Protein AF-A0A415IIB9-F1 (afdb_monomer)

Solvent-accessible surface area (backbone atoms only — not comparable to full-atom values): 10715 Å² total; per-residue (Å²): 114,70,71,61,52,53,54,50,50,56,53,52,58,67,68,60,68,77,72,83,65,79,49,75,65,56,46,51,51,52,53,50,53,50,53,53,51,74,73,42,66,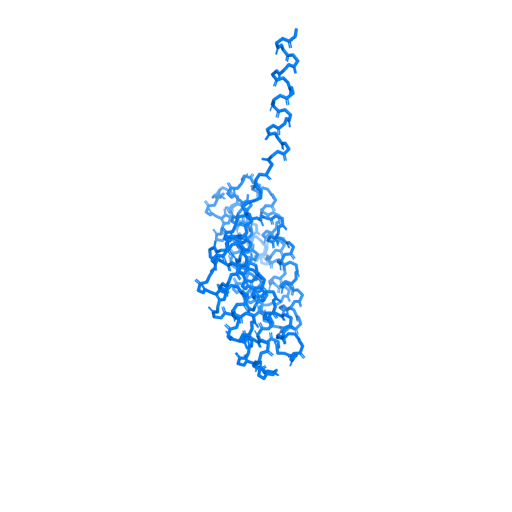98,52,68,66,41,29,50,51,30,42,53,54,18,65,77,33,64,89,44,85,70,28,59,58,34,38,56,48,22,30,54,48,22,53,76,69,66,37,59,72,53,30,48,55,37,41,46,51,58,29,50,52,27,55,74,71,65,38,58,73,57,28,56,56,35,47,54,56,30,43,58,48,21,62,76,68,75,47,55,66,65,39,49,55,50,51,49,56,51,38,53,54,34,42,76,72,66,41,47,72,61,32,53,54,52,31,54,50,46,28,52,56,17,57,78,68,69,37,67,71,42,48,54,52,46,55,58,55,47,37,73,80,37,60,80,66,43,57,61,49,56,53,51,52,54,54,74,68,41,93,78,77,121

pLDDT: mean 83.08, std 17.51, range [39.44, 98.56]

Structure (mmCIF, N/CA/C/O backbone):
data_AF-A0A415IIB9-F1
#
_entry.id   AF-A0A415IIB9-F1
#
loop_
_atom_site.group_PDB
_atom_site.id
_atom_site.type_symbol
_atom_site.label_atom_id
_atom_site.label_alt_id
_atom_site.label_comp_id
_atom_site.label_asym_id
_atom_site.label_entity_id
_atom_site.label_seq_id
_atom_site.pdbx_PDB_ins_code
_atom_site.Cartn_x
_atom_site.Cartn_y
_atom_site.Cartn_z
_atom_site.occupancy
_atom_site.B_iso_or_equiv
_atom_site.auth_seq_id
_atom_site.auth_comp_id
_atom_site.auth_asym_id
_atom_site.auth_atom_id
_atom_site.pdbx_PDB_model_num
ATOM 1 N N . MET A 1 1 ? 32.155 40.651 11.590 1.00 59.31 1 MET A N 1
ATOM 2 C CA . MET A 1 1 ? 32.131 39.835 10.350 1.00 59.31 1 MET A CA 1
ATOM 3 C C . MET A 1 1 ? 31.972 38.332 10.602 1.00 59.31 1 MET A C 1
ATOM 5 O O . MET A 1 1 ? 31.073 37.754 10.011 1.00 59.31 1 MET A O 1
ATOM 9 N N . ARG A 1 2 ? 32.729 37.704 11.520 1.00 65.06 2 ARG A N 1
ATOM 10 C CA . ARG A 1 2 ? 3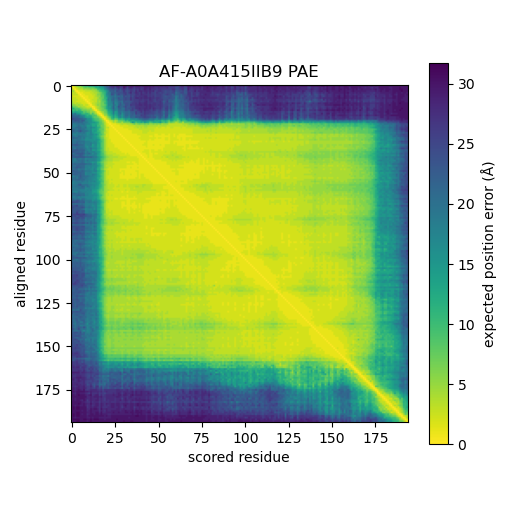2.667 36.244 11.783 1.00 65.06 2 ARG A CA 1
ATOM 11 C C . ARG A 1 2 ? 31.266 35.693 12.123 1.00 65.06 2 ARG A C 1
ATOM 13 O O . ARG A 1 2 ? 30.853 34.700 11.546 1.00 65.06 2 ARG A O 1
ATOM 20 N N . ARG A 1 3 ? 30.486 36.374 12.976 1.00 67.31 3 ARG A N 1
ATOM 21 C CA . ARG A 1 3 ? 29.131 35.933 13.392 1.00 67.31 3 ARG A CA 1
ATOM 22 C C . ARG A 1 3 ? 28.098 35.904 12.253 1.00 67.31 3 ARG A C 1
ATOM 24 O O . ARG A 1 3 ? 27.252 35.023 12.228 1.00 67.31 3 ARG A O 1
ATOM 31 N N . ARG A 1 4 ? 28.189 36.836 11.294 1.00 71.94 4 ARG A N 1
ATOM 32 C CA . ARG A 1 4 ? 27.313 36.860 10.106 1.00 71.94 4 ARG A CA 1
ATOM 33 C C . ARG A 1 4 ? 27.657 35.730 9.132 1.00 71.94 4 ARG A C 1
ATOM 35 O O . ARG A 1 4 ? 26.758 35.181 8.514 1.00 71.94 4 ARG A O 1
ATOM 42 N N . LEU A 1 5 ? 28.935 35.351 9.065 1.00 76.31 5 LEU A N 1
ATOM 43 C CA . LEU A 1 5 ? 29.422 34.244 8.242 1.00 76.31 5 LEU A CA 1
ATOM 44 C C . LEU A 1 5 ? 28.916 32.883 8.757 1.00 76.31 5 LEU A C 1
ATOM 46 O O . LEU A 1 5 ? 28.496 32.054 7.961 1.00 76.31 5 LEU A O 1
ATOM 50 N N . TYR A 1 6 ? 28.859 32.692 10.082 1.00 80.12 6 TYR A N 1
ATOM 51 C CA . TYR A 1 6 ? 28.275 31.486 10.689 1.00 80.12 6 TYR A CA 1
ATOM 52 C C . TYR A 1 6 ? 26.767 31.361 10.440 1.00 80.12 6 TYR A C 1
ATOM 54 O O . TYR A 1 6 ? 26.293 30.279 10.114 1.00 80.12 6 TYR A O 1
ATOM 62 N N . ILE A 1 7 ? 26.017 32.464 10.540 1.00 81.88 7 ILE A N 1
ATOM 63 C CA . ILE A 1 7 ? 24.572 32.468 10.250 1.00 81.88 7 ILE A CA 1
ATOM 64 C C . ILE A 1 7 ? 24.320 32.147 8.768 1.00 81.88 7 ILE A C 1
ATOM 66 O O . ILE A 1 7 ? 23.446 31.344 8.458 1.00 81.88 7 ILE A O 1
ATOM 70 N N . LEU A 1 8 ? 25.129 32.710 7.863 1.00 77.69 8 LEU A N 1
ATOM 71 C CA . LEU A 1 8 ? 25.080 32.399 6.432 1.00 77.69 8 LEU A CA 1
ATOM 72 C C . LEU A 1 8 ? 25.417 30.934 6.135 1.00 77.69 8 LEU A C 1
ATOM 74 O O . LEU A 1 8 ? 24.732 30.335 5.322 1.00 77.69 8 LEU A O 1
ATOM 78 N N . LEU A 1 9 ? 26.406 30.335 6.806 1.00 75.94 9 LEU A N 1
ATOM 79 C CA . LEU A 1 9 ? 26.757 28.918 6.634 1.00 75.94 9 LEU A CA 1
ATOM 80 C C . LEU A 1 9 ? 25.661 27.963 7.134 1.00 75.94 9 LEU A C 1
ATOM 82 O O . LEU A 1 9 ? 25.397 26.956 6.485 1.00 75.94 9 LEU A O 1
ATOM 86 N N . ILE A 1 10 ? 24.989 28.288 8.244 1.00 75.44 10 ILE A N 1
ATOM 87 C CA . ILE A 1 10 ? 23.862 27.496 8.776 1.00 75.44 10 ILE A CA 1
ATOM 88 C C . ILE A 1 10 ? 22.636 27.603 7.852 1.00 75.44 10 ILE A C 1
ATOM 90 O O . ILE A 1 10 ? 21.957 26.608 7.590 1.00 75.44 10 ILE A O 1
ATOM 94 N N . LEU A 1 11 ? 22.374 28.794 7.305 1.00 69.12 11 LEU A N 1
ATOM 95 C CA . LEU A 1 11 ? 21.337 28.993 6.291 1.00 69.12 11 LEU A CA 1
ATOM 96 C C . LEU A 1 11 ? 21.684 28.270 4.981 1.00 69.12 11 LEU A C 1
ATOM 98 O O . LEU A 1 11 ? 20.838 27.585 4.427 1.00 69.12 11 LEU A O 1
ATOM 102 N N . LEU A 1 12 ? 22.932 28.324 4.512 1.00 63.31 12 LEU A N 1
ATOM 103 C CA . LEU A 1 12 ? 23.351 27.637 3.284 1.00 63.31 12 LEU A CA 1
ATOM 104 C C . LEU A 1 12 ? 23.297 26.104 3.429 1.00 63.31 12 LEU A C 1
ATOM 106 O O . LEU A 1 12 ? 22.866 25.408 2.513 1.00 63.31 12 LEU A O 1
ATOM 110 N N . GLY A 1 13 ? 23.662 25.582 4.605 1.00 58.81 13 GLY A N 1
ATOM 111 C CA . GLY A 1 13 ? 23.564 24.158 4.933 1.00 58.81 13 GLY A CA 1
ATOM 112 C C . GLY A 1 13 ? 22.127 23.642 5.069 1.00 58.81 13 GLY A C 1
ATOM 113 O O . GLY A 1 13 ? 21.894 22.456 4.867 1.00 58.81 13 GLY A O 1
ATOM 114 N N . SER A 1 14 ? 21.151 24.512 5.353 1.00 58.53 14 SER A N 1
ATOM 115 C CA . SER A 1 14 ? 19.729 24.132 5.412 1.00 58.53 14 SER A CA 1
ATOM 116 C C . SER A 1 14 ? 19.024 24.166 4.049 1.00 58.53 14 SER A C 1
ATOM 118 O O . SER A 1 14 ? 18.003 23.495 3.888 1.00 58.53 14 SER A O 1
ATOM 120 N N . VAL A 1 15 ? 19.581 24.869 3.051 1.00 58.31 15 VAL A N 1
ATOM 121 C CA . VAL A 1 15 ? 19.091 24.834 1.656 1.00 58.31 15 VAL A CA 1
ATOM 122 C C . VAL A 1 15 ? 19.662 23.646 0.874 1.00 58.31 15 VAL A C 1
ATOM 124 O O . VAL A 1 15 ? 19.006 23.138 -0.033 1.00 58.31 15 VAL A O 1
ATOM 127 N N . LEU A 1 16 ? 20.837 23.134 1.256 1.00 46.75 16 LEU A N 1
ATOM 128 C CA . LEU A 1 16 ? 21.410 21.901 0.707 1.00 46.75 16 LEU A CA 1
ATOM 129 C C . LEU A 1 16 ? 20.706 20.665 1.287 1.00 46.75 16 LEU A C 1
ATOM 131 O O . LEU A 1 16 ? 21.306 19.822 1.948 1.00 46.75 16 LEU A O 1
ATOM 135 N N . ARG A 1 17 ? 19.410 20.520 0.998 1.00 44.97 17 ARG A N 1
ATOM 136 C CA . ARG A 1 17 ? 18.804 19.191 0.972 1.00 44.97 17 ARG A CA 1
ATOM 137 C C . ARG A 1 17 ? 19.409 18.481 -0.229 1.00 44.97 17 ARG A C 1
ATOM 139 O O . ARG A 1 17 ? 18.968 18.684 -1.357 1.00 44.97 17 ARG A O 1
ATOM 146 N N . VAL A 1 18 ? 20.452 17.688 0.005 1.00 47.62 18 VAL A N 1
ATOM 147 C CA . VAL A 1 18 ? 20.893 16.683 -0.961 1.00 47.62 18 VAL A CA 1
ATOM 148 C C . VAL A 1 18 ? 19.721 15.721 -1.112 1.00 47.62 18 VAL A C 1
ATOM 150 O O . VAL A 1 18 ? 19.542 14.800 -0.323 1.00 47.62 18 VAL A O 1
ATOM 153 N N . SER A 1 19 ? 18.857 15.992 -2.088 1.00 49.94 19 SER A N 1
ATOM 154 C CA . SER A 1 19 ? 18.030 14.956 -2.682 1.00 49.94 19 SER A CA 1
ATOM 155 C C . SER A 1 19 ? 19.022 13.921 -3.187 1.00 49.94 19 SER A C 1
ATOM 157 O O . SER A 1 19 ? 19.781 14.220 -4.109 1.00 49.94 19 SER A O 1
ATOM 159 N N . ALA A 1 20 ? 19.072 12.750 -2.557 1.00 59.75 20 ALA A N 1
ATOM 160 C CA . ALA A 1 20 ? 19.751 11.606 -3.139 1.00 59.75 20 ALA A CA 1
ATOM 161 C C . ALA A 1 20 ? 18.990 11.266 -4.430 1.00 59.75 20 ALA A C 1
ATOM 163 O O . ALA A 1 20 ? 17.980 10.572 -4.407 1.00 59.75 20 ALA A O 1
ATOM 164 N N . GLY A 1 21 ? 19.384 11.897 -5.538 1.00 71.38 21 GLY A N 1
ATOM 165 C CA . GLY A 1 21 ? 18.873 11.557 -6.859 1.00 71.38 21 GLY A CA 1
ATOM 166 C C . GLY A 1 21 ? 19.266 10.124 -7.200 1.00 71.38 21 GLY A C 1
ATOM 167 O O . GLY A 1 21 ? 20.211 9.591 -6.615 1.00 71.38 21 GLY A O 1
ATOM 168 N N . LEU A 1 22 ? 18.546 9.512 -8.142 1.00 83.75 22 LEU A N 1
ATOM 169 C CA . LEU A 1 22 ? 18.875 8.168 -8.609 1.00 83.75 22 LEU A CA 1
ATOM 170 C C . LEU A 1 22 ? 20.338 8.121 -9.053 1.00 83.75 22 LEU A C 1
ATOM 172 O O . LEU A 1 22 ? 20.815 9.002 -9.775 1.00 83.75 22 LEU A O 1
ATOM 176 N N . THR A 1 23 ? 21.039 7.068 -8.654 1.00 90.69 23 THR A N 1
ATOM 177 C CA . THR A 1 23 ? 22.343 6.764 -9.235 1.00 90.69 23 THR A CA 1
ATOM 178 C C . THR A 1 23 ? 22.186 6.408 -10.723 1.00 90.69 23 THR A C 1
ATOM 180 O O . THR A 1 23 ? 21.118 5.948 -11.142 1.00 90.69 23 THR A O 1
ATOM 183 N N . PRO A 1 24 ? 23.234 6.568 -11.552 1.00 92.69 24 PRO A N 1
ATOM 184 C CA . PRO A 1 24 ? 23.176 6.169 -12.962 1.00 92.69 24 PRO A CA 1
ATOM 185 C C . PRO A 1 24 ? 22.790 4.695 -13.172 1.00 92.69 24 PRO A C 1
ATOM 187 O O . PRO A 1 24 ? 22.114 4.357 -14.146 1.00 92.69 24 PRO A O 1
ATOM 190 N N . GLU A 1 25 ? 23.194 3.816 -12.252 1.00 93.31 25 GLU A N 1
ATOM 191 C CA . GLU A 1 25 ? 22.854 2.389 -12.271 1.00 93.31 25 GLU A CA 1
ATOM 192 C C . GLU A 1 25 ? 21.368 2.161 -11.976 1.00 93.31 25 GLU A C 1
ATOM 194 O O . GLU A 1 25 ? 20.691 1.470 -12.738 1.00 93.31 25 GLU A O 1
ATOM 199 N N . GLU A 1 26 ? 20.832 2.793 -10.928 1.00 93.69 26 GLU A N 1
ATOM 200 C CA . GLU A 1 26 ? 19.402 2.739 -10.601 1.00 93.69 26 GLU A CA 1
ATOM 201 C C . GLU A 1 26 ? 18.541 3.311 -11.722 1.00 93.69 26 GLU A C 1
ATOM 203 O O . GLU A 1 26 ? 17.510 2.734 -12.063 1.00 93.69 26 GLU A O 1
ATOM 208 N N . GLN A 1 27 ? 18.978 4.416 -12.330 1.00 94.94 27 GLN A N 1
ATOM 209 C CA . GLN A 1 27 ? 18.298 5.000 -13.477 1.00 94.94 27 GLN A CA 1
ATOM 210 C C . GLN A 1 27 ? 18.275 4.019 -14.655 1.00 94.94 27 GLN A C 1
ATOM 212 O O . GLN A 1 27 ? 17.216 3.771 -15.228 1.00 94.94 27 GLN A O 1
ATOM 217 N N . THR A 1 28 ? 19.416 3.405 -14.976 1.00 96.81 28 THR A N 1
ATOM 218 C CA . THR A 1 28 ? 19.512 2.417 -16.061 1.00 96.81 28 THR A CA 1
ATOM 219 C C . THR A 1 28 ? 18.609 1.209 -15.799 1.00 96.81 28 THR A C 1
ATOM 221 O O . THR A 1 28 ? 17.919 0.740 -16.708 1.00 96.81 28 THR A O 1
ATOM 224 N N . LEU A 1 29 ? 18.572 0.713 -14.558 1.00 97.31 29 LEU A N 1
ATOM 225 C CA . LEU A 1 29 ? 17.714 -0.401 -14.162 1.00 97.31 29 LEU A CA 1
ATOM 226 C C . LEU A 1 29 ? 16.227 -0.038 -14.267 1.00 97.31 29 LEU A C 1
ATOM 228 O O . LEU A 1 29 ? 15.469 -0.765 -14.913 1.00 97.31 29 LEU A O 1
ATOM 232 N N . ARG A 1 30 ? 15.820 1.097 -13.686 1.00 97.25 30 ARG A N 1
ATOM 233 C CA . ARG A 1 30 ? 14.453 1.632 -13.765 1.00 97.25 30 ARG A CA 1
ATOM 234 C C . ARG A 1 30 ? 13.993 1.747 -15.215 1.00 97.25 30 ARG A C 1
ATOM 236 O O . ARG A 1 30 ? 12.922 1.253 -15.570 1.00 97.25 30 ARG A O 1
ATOM 243 N N . ASP A 1 31 ? 14.806 2.373 -16.059 1.00 97.69 31 ASP A N 1
ATOM 244 C CA . ASP A 1 31 ? 14.459 2.630 -17.454 1.00 97.69 31 ASP A CA 1
ATOM 245 C C . ASP A 1 31 ? 14.384 1.324 -18.260 1.00 97.69 31 ASP A C 1
ATOM 247 O O . ASP A 1 31 ? 13.501 1.165 -19.105 1.00 97.69 31 ASP A O 1
ATOM 251 N N . SER A 1 32 ? 15.246 0.347 -17.959 1.00 98.06 32 SER A N 1
ATOM 252 C CA . SER A 1 32 ? 15.192 -0.994 -18.553 1.00 98.06 32 SER A CA 1
ATOM 253 C C . SER A 1 32 ? 13.900 -1.739 -18.191 1.00 98.06 32 SER A C 1
ATOM 255 O O . SER A 1 32 ? 13.228 -2.275 -19.077 1.00 98.06 32 SER A O 1
ATOM 257 N N . ILE A 1 33 ? 13.497 -1.710 -16.915 1.00 98.56 33 ILE A N 1
ATOM 258 C CA . ILE A 1 33 ? 12.232 -2.301 -16.447 1.00 98.56 33 ILE A CA 1
ATOM 259 C C . ILE A 1 33 ? 11.048 -1.668 -17.181 1.00 98.56 33 ILE A C 1
ATOM 261 O O . ILE A 1 33 ? 10.202 -2.373 -17.738 1.00 98.56 33 ILE A O 1
ATOM 265 N N . PHE A 1 34 ? 11.002 -0.335 -17.246 1.00 98.50 34 PHE A N 1
ATOM 266 C CA . PHE A 1 34 ? 9.933 0.350 -17.962 1.00 98.50 34 PHE A CA 1
ATOM 267 C C . PHE A 1 34 ? 9.963 0.057 -19.461 1.00 98.50 34 PHE A C 1
ATOM 269 O O . PHE A 1 34 ? 8.902 -0.107 -20.059 1.00 98.50 34 PHE A O 1
ATOM 276 N N . LYS A 1 35 ? 11.135 -0.064 -20.087 1.00 98.50 35 LYS A N 1
ATOM 277 C CA . LYS A 1 35 ? 11.236 -0.447 -21.500 1.00 98.50 35 LYS A CA 1
ATOM 278 C C . LYS A 1 35 ? 10.596 -1.812 -21.759 1.00 98.50 35 LYS A C 1
ATOM 280 O O . LYS A 1 35 ? 9.869 -1.951 -22.739 1.00 98.50 35 LYS A O 1
ATOM 285 N N . ILE A 1 36 ? 10.833 -2.804 -20.899 1.00 98.44 36 ILE A N 1
ATOM 286 C CA . ILE A 1 36 ? 10.188 -4.122 -21.013 1.00 98.44 36 ILE A CA 1
ATOM 287 C C . ILE A 1 36 ? 8.677 -3.975 -20.827 1.00 98.44 36 ILE A C 1
ATOM 289 O O . ILE A 1 36 ? 7.922 -4.376 -21.709 1.00 98.44 36 ILE A O 1
ATOM 293 N N . TYR A 1 37 ? 8.241 -3.321 -19.748 1.00 98.12 37 TYR A N 1
ATOM 294 C CA . TYR A 1 37 ? 6.825 -3.096 -19.444 1.00 98.12 37 TYR A CA 1
ATOM 295 C C . TYR A 1 37 ? 6.042 -2.461 -20.607 1.00 98.12 37 TYR A C 1
ATOM 297 O O . TYR A 1 37 ? 4.952 -2.925 -20.939 1.00 98.12 37 TYR A O 1
ATOM 305 N N . HIS A 1 38 ? 6.589 -1.429 -21.257 1.00 97.69 38 HIS A N 1
ATOM 306 C CA . HIS A 1 38 ? 5.914 -0.749 -22.370 1.00 97.69 38 HIS A CA 1
ATOM 307 C C . HIS A 1 38 ? 5.825 -1.604 -23.642 1.00 97.69 38 HIS A C 1
ATOM 309 O O . HIS A 1 38 ? 4.949 -1.358 -24.467 1.00 97.69 38 HIS A O 1
ATOM 315 N N . ASN A 1 39 ? 6.692 -2.610 -23.790 1.00 97.88 39 ASN A N 1
ATOM 316 C CA . ASN A 1 39 ? 6.665 -3.550 -24.912 1.00 97.88 39 ASN A CA 1
ATOM 317 C C . ASN A 1 39 ? 5.766 -4.772 -24.655 1.00 97.88 39 ASN A C 1
ATOM 319 O O . ASN A 1 39 ? 5.554 -5.573 -25.564 1.00 97.88 39 ASN A O 1
ATOM 323 N N . MET A 1 40 ? 5.248 -4.941 -23.435 1.00 97.81 40 MET A N 1
ATOM 324 C CA . MET A 1 40 ? 4.328 -6.029 -23.107 1.00 97.81 40 MET A CA 1
ATOM 325 C C . MET A 1 40 ? 2.890 -5.713 -23.555 1.00 97.81 40 MET A C 1
ATOM 327 O O . MET A 1 40 ? 2.476 -4.546 -23.533 1.00 97.81 40 MET A O 1
ATOM 331 N N . PRO A 1 41 ? 2.085 -6.740 -23.891 1.00 97.69 41 PRO A N 1
ATOM 332 C CA . PRO A 1 41 ? 0.657 -6.577 -24.141 1.00 97.69 41 PRO A CA 1
ATOM 333 C C . PRO A 1 41 ? -0.074 -5.916 -22.970 1.00 97.69 41 PRO A C 1
ATOM 335 O O . PRO A 1 41 ? 0.316 -6.031 -21.810 1.00 97.69 41 PRO A O 1
ATOM 338 N N . ALA A 1 42 ? -1.163 -5.210 -23.271 1.00 96.62 42 ALA A N 1
ATOM 339 C CA . ALA A 1 42 ? -1.967 -4.536 -22.261 1.00 96.62 42 ALA A CA 1
ATOM 340 C C . ALA A 1 42 ? -2.915 -5.497 -21.534 1.00 96.62 42 ALA A C 1
ATOM 342 O O . ALA A 1 42 ? -4.125 -5.436 -21.719 1.00 96.62 42 ALA A O 1
ATOM 343 N N . ASP A 1 43 ? -2.354 -6.369 -20.703 1.00 97.50 43 ASP A N 1
ATOM 344 C CA . ASP A 1 43 ? -3.077 -7.396 -19.956 1.00 97.50 43 ASP A CA 1
ATOM 345 C C . ASP A 1 43 ? -2.636 -7.466 -18.482 1.00 97.50 43 ASP A C 1
ATOM 347 O O . ASP A 1 43 ? -1.882 -6.624 -17.979 1.00 97.50 43 ASP A O 1
ATOM 351 N N . THR A 1 44 ? -3.143 -8.467 -17.760 1.00 97.50 44 THR A N 1
ATOM 352 C CA . THR A 1 44 ? -2.812 -8.687 -16.349 1.00 97.50 44 THR A CA 1
ATOM 353 C C . THR A 1 44 ? -1.365 -9.122 -16.136 1.00 97.50 44 THR A C 1
ATOM 355 O O . THR A 1 44 ? -0.798 -8.776 -15.104 1.00 97.50 44 THR A O 1
ATOM 358 N N . VAL A 1 45 ? -0.745 -9.813 -17.100 1.00 98.12 45 VAL A N 1
ATOM 359 C CA . VAL A 1 45 ? 0.656 -10.259 -17.007 1.00 98.12 45 VAL A CA 1
ATOM 360 C C . VAL A 1 45 ? 1.579 -9.048 -16.953 1.00 98.12 45 VAL A C 1
ATOM 362 O O . VAL A 1 45 ? 2.504 -9.000 -16.145 1.00 98.12 45 VAL A O 1
ATOM 365 N N . ARG A 1 46 ? 1.288 -8.015 -17.749 1.00 97.88 46 ARG A N 1
ATOM 366 C CA . ARG A 1 46 ? 2.027 -6.748 -17.703 1.00 97.88 46 ARG A CA 1
ATOM 367 C C . ARG A 1 46 ? 1.922 -6.039 -16.347 1.00 97.88 46 ARG A C 1
ATOM 369 O O . ARG A 1 46 ? 2.893 -5.431 -15.898 1.00 97.88 46 ARG A O 1
ATOM 376 N N . VAL A 1 47 ? 0.761 -6.099 -15.694 1.00 98.44 47 VAL A N 1
ATOM 377 C CA . VAL A 1 47 ? 0.569 -5.526 -14.350 1.00 98.44 47 VAL A CA 1
ATOM 378 C C . VAL A 1 47 ? 1.373 -6.304 -13.309 1.00 98.44 47 VAL A C 1
ATOM 380 O O . VAL A 1 47 ? 2.071 -5.701 -12.494 1.00 98.44 47 VAL A O 1
ATOM 383 N N . GLU A 1 48 ? 1.292 -7.633 -13.347 1.00 97.88 48 GLU A N 1
ATOM 384 C CA . GLU A 1 48 ? 2.009 -8.513 -12.421 1.00 97.88 48 GLU A CA 1
ATOM 385 C C . GLU A 1 48 ? 3.527 -8.393 -12.583 1.00 97.88 48 GLU A C 1
ATOM 387 O O . GLU A 1 48 ? 4.230 -8.325 -11.581 1.00 97.88 48 GLU A O 1
ATOM 392 N N . TYR A 1 49 ? 4.026 -8.223 -13.811 1.00 98.44 49 TYR A N 1
ATOM 393 C CA . TYR A 1 49 ? 5.439 -7.942 -14.062 1.00 98.44 49 TYR A CA 1
ATOM 394 C C . TYR A 1 49 ? 5.938 -6.708 -13.296 1.00 98.44 49 TYR A C 1
ATOM 396 O O . TYR A 1 49 ? 6.937 -6.790 -12.583 1.00 98.44 49 TYR A O 1
ATOM 404 N N . LEU A 1 50 ? 5.242 -5.566 -13.388 1.00 98.12 50 LEU A N 1
ATOM 405 C CA . LEU A 1 50 ? 5.658 -4.367 -12.649 1.00 98.12 50 LEU A CA 1
ATOM 406 C C . LEU A 1 50 ? 5.548 -4.538 -11.137 1.00 98.12 50 LEU A C 1
ATOM 408 O O . LEU A 1 50 ? 6.402 -4.026 -10.415 1.00 98.12 50 LEU A O 1
ATOM 412 N N . ARG A 1 51 ? 4.526 -5.256 -10.659 1.00 97.75 51 ARG A N 1
ATOM 413 C CA . ARG A 1 51 ? 4.398 -5.599 -9.238 1.00 97.75 51 ARG A CA 1
ATOM 414 C C . ARG A 1 51 ? 5.614 -6.392 -8.763 1.00 97.75 51 ARG A C 1
ATOM 416 O O . ARG A 1 51 ? 6.195 -6.072 -7.732 1.00 97.75 51 ARG A O 1
ATOM 423 N N . ASP A 1 52 ? 6.029 -7.398 -9.522 1.00 98.06 52 ASP A N 1
ATOM 424 C CA . ASP A 1 52 ? 7.164 -8.242 -9.155 1.00 98.06 52 ASP A CA 1
ATOM 425 C C . ASP A 1 52 ? 8.479 -7.450 -9.179 1.00 98.06 52 ASP A C 1
ATOM 427 O O . ASP A 1 52 ? 9.301 -7.582 -8.270 1.00 98.06 52 ASP A O 1
ATOM 431 N N . MET A 1 53 ? 8.652 -6.556 -10.159 1.00 98.31 53 MET A N 1
ATOM 432 C CA . MET A 1 53 ? 9.791 -5.632 -10.196 1.00 98.31 53 MET A CA 1
ATOM 433 C C . MET A 1 53 ? 9.781 -4.657 -9.015 1.00 98.31 53 MET A C 1
ATOM 435 O O . MET A 1 53 ? 10.837 -4.389 -8.442 1.00 98.31 53 MET A O 1
ATOM 439 N N . TYR A 1 54 ? 8.610 -4.162 -8.608 1.00 97.56 54 TYR A N 1
ATOM 440 C CA . TYR A 1 54 ? 8.458 -3.354 -7.399 1.00 97.56 54 TYR A CA 1
ATOM 441 C C . TYR A 1 54 ? 8.907 -4.125 -6.153 1.00 97.56 54 TYR A C 1
ATOM 443 O O . TYR A 1 54 ? 9.754 -3.633 -5.413 1.00 97.56 54 TYR A O 1
ATOM 451 N N . GLN A 1 55 ? 8.414 -5.349 -5.950 1.00 95.56 55 GLN A N 1
ATOM 452 C CA . GLN A 1 55 ? 8.755 -6.162 -4.776 1.00 95.56 55 GLN A CA 1
ATOM 453 C C . GLN A 1 55 ? 10.265 -6.435 -4.679 1.00 95.56 55 GLN A C 1
ATOM 455 O O . GLN A 1 55 ? 10.843 -6.352 -3.595 1.00 95.56 55 GLN A O 1
ATOM 460 N N . GLN A 1 56 ? 10.928 -6.693 -5.810 1.00 96.25 56 GLN A N 1
ATOM 461 C CA . GLN A 1 56 ? 12.382 -6.901 -5.860 1.00 96.25 56 GLN A CA 1
ATOM 462 C C . GLN A 1 56 ? 13.185 -5.634 -5.532 1.00 96.25 56 GLN A C 1
ATOM 464 O O . GLN A 1 56 ? 14.308 -5.731 -5.040 1.00 96.25 56 GLN A O 1
ATOM 469 N N . ASN A 1 57 ? 12.610 -4.452 -5.767 1.00 95.06 57 ASN A N 1
ATOM 470 C CA . ASN A 1 57 ? 13.279 -3.161 -5.612 1.00 95.06 57 ASN A CA 1
ATOM 471 C C . ASN A 1 57 ? 12.671 -2.296 -4.496 1.00 95.06 57 ASN A C 1
ATOM 473 O O . ASN A 1 57 ? 12.965 -1.108 -4.432 1.00 95.06 57 ASN A O 1
ATOM 477 N N . ILE A 1 58 ? 11.875 -2.867 -3.583 1.00 91.38 58 ILE A N 1
ATOM 478 C CA . ILE A 1 58 ? 11.056 -2.130 -2.596 1.00 91.38 58 ILE A CA 1
ATOM 479 C C . ILE A 1 58 ? 11.839 -1.144 -1.709 1.00 91.38 58 ILE A C 1
ATOM 481 O O . ILE A 1 58 ? 11.273 -0.197 -1.168 1.00 91.38 58 ILE A O 1
ATOM 485 N N . ARG A 1 59 ? 13.147 -1.365 -1.537 1.00 91.00 59 ARG A N 1
ATOM 486 C CA . ARG A 1 59 ? 14.029 -0.491 -0.746 1.00 91.00 59 ARG A CA 1
ATOM 487 C C . ARG A 1 59 ? 14.476 0.761 -1.494 1.00 91.00 59 ARG A C 1
ATOM 489 O O . ARG A 1 59 ? 14.934 1.698 -0.849 1.00 91.00 59 ARG A O 1
ATOM 496 N N . ALA A 1 60 ? 14.393 0.757 -2.819 1.00 91.81 60 ALA A N 1
ATOM 497 C CA . ALA A 1 60 ? 14.808 1.877 -3.640 1.00 91.81 60 ALA A CA 1
ATOM 498 C C . ALA A 1 60 ? 13.680 2.907 -3.736 1.00 91.81 60 ALA A C 1
ATOM 500 O O . ALA A 1 60 ? 12.532 2.552 -4.015 1.00 91.81 60 ALA A O 1
ATOM 501 N N . ASP A 1 61 ? 14.012 4.186 -3.553 1.00 90.81 61 ASP A N 1
ATOM 502 C CA . ASP A 1 61 ? 13.017 5.264 -3.490 1.00 90.81 61 ASP A CA 1
ATOM 503 C C . ASP A 1 61 ? 12.214 5.403 -4.798 1.00 90.81 61 ASP A C 1
ATOM 505 O O . ASP A 1 61 ? 11.032 5.741 -4.773 1.00 90.81 61 ASP A O 1
ATOM 509 N N . TRP A 1 62 ? 12.829 5.069 -5.937 1.00 93.75 62 TRP A N 1
ATOM 510 C CA . TRP A 1 62 ? 12.200 5.095 -7.261 1.00 93.75 62 TRP A CA 1
ATOM 511 C C . TRP A 1 62 ? 11.218 3.936 -7.506 1.00 93.75 62 TRP A C 1
ATOM 513 O O . TRP A 1 62 ? 10.409 3.998 -8.432 1.00 93.75 62 TRP A O 1
ATOM 523 N N . SER A 1 63 ? 11.247 2.876 -6.689 1.00 94.88 63 SER A N 1
ATOM 524 C CA . SER A 1 63 ? 10.419 1.677 -6.902 1.00 94.88 63 SER A CA 1
ATOM 525 C C . SER A 1 63 ? 8.917 1.951 -6.789 1.00 94.88 63 SER A C 1
ATOM 527 O O . SER A 1 63 ? 8.118 1.265 -7.427 1.00 94.88 63 SER A O 1
ATOM 529 N N . ILE A 1 64 ? 8.522 2.994 -6.050 1.00 94.88 64 ILE A N 1
ATOM 530 C CA . ILE A 1 64 ? 7.122 3.423 -5.926 1.00 94.88 64 ILE A CA 1
ATOM 531 C C . ILE A 1 64 ? 6.492 3.753 -7.286 1.00 94.88 64 ILE A C 1
ATOM 533 O O . ILE A 1 64 ? 5.307 3.499 -7.499 1.00 94.88 64 ILE A O 1
ATOM 537 N N . GLU A 1 65 ? 7.291 4.233 -8.244 1.00 96.31 65 GLU A N 1
ATOM 538 C CA . GLU A 1 65 ? 6.830 4.522 -9.604 1.00 96.31 65 GLU A CA 1
ATOM 539 C C . GLU A 1 65 ? 6.346 3.260 -10.331 1.00 96.31 65 GLU A C 1
ATOM 541 O O . GLU A 1 65 ? 5.425 3.334 -11.152 1.00 96.31 65 GLU A O 1
ATOM 546 N N . LEU A 1 66 ? 6.941 2.100 -10.028 1.00 98.12 66 LEU A N 1
ATOM 547 C CA . LEU A 1 66 ? 6.571 0.817 -10.625 1.00 98.12 66 LEU A CA 1
ATOM 548 C C . LEU A 1 66 ? 5.173 0.394 -10.168 1.00 98.12 66 LEU A C 1
ATOM 550 O O . LEU A 1 66 ? 4.315 0.102 -11.002 1.00 98.12 66 LEU A O 1
ATOM 554 N N . VAL A 1 67 ? 4.914 0.412 -8.858 1.00 96.94 67 VAL A N 1
ATOM 555 C CA . VAL A 1 67 ? 3.612 0.006 -8.308 1.00 96.94 67 VAL A CA 1
ATOM 556 C C . VAL A 1 67 ? 2.515 1.037 -8.604 1.00 96.94 67 VAL A C 1
ATOM 558 O O . VAL A 1 67 ? 1.396 0.644 -8.929 1.00 96.94 67 VAL A O 1
ATOM 561 N N . ASP A 1 68 ? 2.819 2.343 -8.622 1.00 96.69 68 ASP A N 1
ATOM 562 C CA . ASP A 1 68 ? 1.860 3.370 -9.064 1.00 96.69 68 ASP A CA 1
ATOM 563 C C . ASP A 1 68 ? 1.493 3.183 -10.553 1.00 96.69 68 ASP A C 1
ATOM 565 O O . ASP A 1 68 ? 0.334 3.363 -10.946 1.00 96.69 68 ASP A O 1
ATOM 569 N N . SER A 1 69 ? 2.453 2.783 -11.396 1.00 97.88 69 SER A N 1
ATOM 570 C CA . SER A 1 69 ? 2.205 2.466 -12.811 1.00 97.88 69 SER A CA 1
ATOM 571 C C . SER A 1 69 ? 1.394 1.180 -12.979 1.00 97.88 69 SER A C 1
ATOM 573 O O . SER A 1 69 ? 0.433 1.159 -13.753 1.00 97.88 69 SER A O 1
ATOM 575 N N . ALA A 1 70 ? 1.710 0.136 -12.208 1.00 98.19 70 ALA A N 1
ATOM 576 C CA . ALA A 1 70 ? 0.936 -1.100 -12.166 1.00 98.19 70 ALA A CA 1
ATOM 577 C C . ALA A 1 70 ? -0.515 -0.833 -11.736 1.00 98.19 70 ALA A C 1
ATOM 579 O O . ALA A 1 70 ? -1.447 -1.335 -12.363 1.00 98.19 70 ALA A O 1
ATOM 580 N N . LEU A 1 71 ? -0.726 0.008 -10.717 1.00 97.56 71 LEU A N 1
ATOM 581 C CA . LEU A 1 71 ? -2.054 0.378 -10.224 1.00 97.56 71 LEU A CA 1
ATOM 582 C C . LEU A 1 71 ? -2.874 1.106 -11.297 1.00 97.56 71 LEU A C 1
ATOM 584 O O . LEU A 1 71 ? -4.049 0.794 -11.499 1.00 97.56 71 LEU A O 1
ATOM 588 N N . LYS A 1 72 ? -2.261 2.047 -12.028 1.00 97.25 72 LYS A N 1
ATOM 589 C CA . LYS A 1 72 ? -2.908 2.717 -13.171 1.00 97.25 72 LYS A CA 1
ATOM 590 C C . LYS A 1 72 ? -3.306 1.715 -14.254 1.00 97.25 72 LYS A C 1
ATOM 592 O O . LYS A 1 72 ? -4.421 1.788 -14.766 1.00 97.25 72 LYS A O 1
ATOM 597 N N . ALA A 1 73 ? -2.428 0.767 -14.576 1.00 97.81 73 ALA A N 1
ATOM 598 C CA . ALA A 1 73 ? -2.719 -0.274 -15.554 1.00 97.81 73 ALA A CA 1
ATOM 599 C C . ALA A 1 73 ? -3.841 -1.218 -15.084 1.00 97.81 73 ALA A C 1
ATOM 601 O O . ALA A 1 73 ? -4.748 -1.506 -15.859 1.00 97.81 73 ALA A O 1
ATOM 602 N N . ALA A 1 74 ? -3.852 -1.631 -13.813 1.00 97.69 74 ALA A N 1
ATOM 603 C CA . ALA A 1 74 ? -4.922 -2.447 -13.236 1.00 97.69 74 ALA A CA 1
ATOM 604 C C . ALA A 1 74 ? -6.292 -1.754 -13.318 1.00 97.69 74 ALA A C 1
ATOM 606 O O . ALA A 1 74 ? -7.279 -2.380 -13.709 1.00 97.69 74 ALA A O 1
ATOM 607 N N . ARG A 1 75 ? -6.337 -0.448 -13.020 1.00 96.12 75 ARG A N 1
ATOM 608 C CA . ARG A 1 75 ? -7.541 0.385 -13.171 1.00 96.12 75 ARG A CA 1
ATOM 609 C C . ARG A 1 75 ? -8.004 0.473 -14.620 1.00 96.12 75 ARG A C 1
ATOM 611 O O . ARG A 1 75 ? -9.191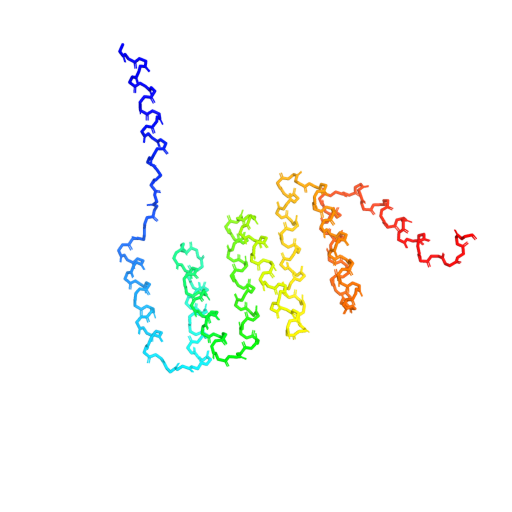 0.314 -14.880 1.00 96.12 75 ARG A O 1
ATOM 618 N N . ALA A 1 76 ? -7.080 0.683 -15.557 1.00 97.06 76 ALA A N 1
ATOM 619 C CA . ALA A 1 76 ? -7.399 0.741 -16.983 1.00 97.06 76 ALA A CA 1
ATOM 620 C C . ALA A 1 76 ? -7.971 -0.586 -17.515 1.00 97.06 76 ALA A C 1
ATOM 622 O O . ALA A 1 76 ? -8.810 -0.576 -18.409 1.00 97.06 76 ALA A O 1
ATOM 623 N N . LEU A 1 77 ? -7.559 -1.718 -16.937 1.00 97.00 77 LEU A N 1
ATOM 624 C CA . LEU A 1 77 ? -8.114 -3.041 -17.238 1.00 97.00 77 LEU A CA 1
ATOM 625 C C . LEU A 1 77 ? -9.469 -3.310 -16.563 1.00 97.00 77 LEU A C 1
ATOM 627 O O . LEU A 1 77 ? -10.063 -4.357 -16.804 1.00 97.00 77 LEU A O 1
ATOM 631 N N . GLY A 1 78 ? -9.935 -2.429 -15.671 1.00 95.62 78 GLY A N 1
ATOM 632 C CA . GLY A 1 78 ? -11.110 -2.682 -14.834 1.00 95.62 78 GLY A CA 1
ATOM 633 C C . GLY A 1 78 ? -10.927 -3.860 -13.869 1.00 95.62 78 GLY A C 1
ATOM 634 O O . GLY A 1 78 ? -11.907 -4.431 -13.392 1.00 95.62 78 GLY A O 1
ATOM 635 N N . ASN A 1 79 ? -9.683 -4.261 -13.581 1.00 96.19 79 ASN A N 1
ATOM 636 C CA . ASN A 1 79 ? -9.407 -5.414 -12.734 1.00 96.19 79 ASN A CA 1
ATOM 637 C C . ASN A 1 79 ? -9.408 -4.999 -11.261 1.00 96.19 79 ASN A C 1
ATOM 639 O O . ASN A 1 79 ? -8.373 -4.617 -10.710 1.00 96.19 79 ASN A O 1
ATOM 643 N N . GLY A 1 80 ? -10.577 -5.106 -10.624 1.00 94.31 80 GLY A N 1
ATOM 644 C CA . GLY A 1 80 ? -10.758 -4.744 -9.219 1.00 94.31 80 GLY A CA 1
ATOM 645 C C . GLY A 1 80 ? -9.762 -5.453 -8.298 1.00 94.31 80 GLY A C 1
ATOM 646 O O . GLY A 1 80 ? -9.035 -4.794 -7.557 1.00 94.31 80 GLY A O 1
ATOM 647 N N . ARG A 1 81 ? -9.639 -6.781 -8.399 1.00 93.56 81 ARG A N 1
ATOM 648 C CA . ARG A 1 81 ? -8.743 -7.559 -7.527 1.00 93.56 81 ARG A CA 1
ATOM 649 C C . ARG A 1 81 ? -7.305 -7.027 -7.557 1.00 93.56 81 ARG A C 1
ATOM 651 O O . ARG A 1 81 ? -6.692 -6.865 -6.504 1.00 93.56 81 ARG A O 1
ATOM 658 N N . LEU A 1 82 ? -6.780 -6.739 -8.752 1.00 95.69 82 LEU A N 1
ATOM 659 C CA . LEU A 1 82 ? -5.445 -6.155 -8.905 1.00 95.69 82 LEU A CA 1
ATOM 660 C C . LEU A 1 82 ? -5.389 -4.714 -8.393 1.00 95.69 82 LEU A C 1
ATOM 662 O O . LEU A 1 82 ? -4.433 -4.367 -7.708 1.00 95.69 82 LEU A O 1
ATOM 666 N N . GLU A 1 83 ? -6.406 -3.891 -8.667 1.00 96.06 83 GLU A N 1
ATOM 667 C CA . GLU A 1 83 ? -6.485 -2.527 -8.131 1.00 96.06 83 GLU A CA 1
ATOM 668 C C . GLU A 1 83 ? -6.413 -2.526 -6.597 1.00 96.06 83 GLU A C 1
ATOM 670 O O . GLU A 1 83 ? -5.683 -1.725 -6.014 1.00 96.06 83 GLU A O 1
ATOM 675 N N . LEU A 1 84 ? -7.146 -3.427 -5.945 1.00 95.62 84 LEU A N 1
ATOM 676 C CA . LEU A 1 84 ? -7.219 -3.532 -4.492 1.00 95.62 84 LEU A CA 1
ATOM 677 C C . LEU A 1 84 ? -5.872 -3.939 -3.891 1.00 95.62 84 LEU A C 1
ATOM 679 O O . LEU A 1 84 ? -5.353 -3.262 -3.004 1.00 95.62 84 LEU A O 1
ATOM 683 N N . MET A 1 85 ? -5.291 -5.016 -4.423 1.00 95.31 85 MET A N 1
ATOM 684 C CA . MET A 1 85 ? -3.985 -5.531 -4.015 1.00 95.31 85 MET A CA 1
ATOM 685 C C . MET A 1 85 ? -2.894 -4.463 -4.170 1.00 95.31 85 MET A C 1
ATOM 687 O O . MET A 1 85 ? -2.143 -4.214 -3.232 1.00 95.31 85 MET A O 1
ATOM 691 N N . LEU A 1 86 ? -2.834 -3.789 -5.321 1.00 97.06 86 LEU A N 1
ATOM 692 C CA . LEU A 1 86 ? -1.823 -2.763 -5.594 1.00 97.06 86 LEU A CA 1
ATOM 693 C C . LEU A 1 86 ? -2.051 -1.494 -4.768 1.00 97.06 86 LEU A C 1
ATOM 695 O O . LEU A 1 86 ? -1.091 -0.895 -4.298 1.00 97.06 86 LEU A O 1
ATOM 699 N N . SER A 1 87 ? -3.305 -1.102 -4.522 1.00 96.38 87 SER A N 1
ATOM 700 C CA . SER A 1 87 ? -3.610 0.009 -3.606 1.00 96.38 87 SER A CA 1
ATOM 701 C C . SER A 1 87 ? -3.088 -0.278 -2.195 1.00 96.38 87 SER A C 1
ATOM 703 O O . SER A 1 87 ? -2.544 0.613 -1.542 1.00 96.38 87 SER A O 1
ATOM 705 N N . HIS A 1 88 ? -3.199 -1.529 -1.743 1.00 95.38 88 HIS A N 1
ATOM 706 C CA . HIS A 1 88 ? -2.638 -1.960 -0.469 1.00 95.38 88 HIS A CA 1
ATOM 707 C C . HIS A 1 88 ? -1.099 -1.994 -0.487 1.00 95.38 88 HIS A C 1
ATOM 709 O O . HIS A 1 88 ? -0.474 -1.563 0.478 1.00 95.38 88 HIS A O 1
ATOM 715 N N . GLU A 1 89 ? -0.456 -2.428 -1.575 1.00 95.25 89 GLU A N 1
ATOM 716 C CA . GLU A 1 89 ? 1.011 -2.369 -1.699 1.00 95.25 89 GLU A CA 1
ATOM 717 C C . GLU A 1 89 ? 1.555 -0.937 -1.645 1.00 95.25 89 GLU A C 1
ATOM 719 O O . GLU A 1 89 ? 2.525 -0.664 -0.939 1.00 95.25 89 GLU A O 1
ATOM 724 N N . VAL A 1 90 ? 0.886 -0.000 -2.316 1.00 95.06 90 VAL A N 1
ATOM 725 C CA . VAL A 1 90 ? 1.227 1.424 -2.253 1.00 95.06 90 VAL A CA 1
ATOM 726 C C . VAL A 1 90 ? 1.104 1.959 -0.819 1.00 95.06 90 VAL A C 1
ATOM 728 O O . VAL A 1 90 ? 1.971 2.704 -0.362 1.00 95.06 90 VAL A O 1
ATOM 731 N N . PHE A 1 91 ? 0.064 1.559 -0.077 1.00 96.06 91 PHE A N 1
ATOM 732 C CA . PHE A 1 91 ? -0.038 1.872 1.351 1.00 96.06 91 PHE A CA 1
ATOM 733 C C . PHE A 1 91 ? 1.146 1.284 2.138 1.00 96.06 91 PHE A C 1
ATOM 735 O O . PHE A 1 91 ? 1.809 2.001 2.891 1.00 96.06 91 PHE A O 1
ATOM 742 N N . ARG A 1 92 ? 1.483 0.008 1.925 1.00 94.00 92 ARG A N 1
ATOM 743 C CA . ARG A 1 92 ? 2.606 -0.649 2.613 1.00 94.00 92 ARG A CA 1
ATOM 744 C C . ARG A 1 92 ? 3.949 0.025 2.339 1.00 94.00 92 ARG A C 1
ATOM 746 O O . ARG A 1 92 ? 4.798 0.044 3.226 1.00 94.00 92 ARG A O 1
ATOM 753 N N . TYR A 1 93 ? 4.139 0.615 1.161 1.00 94.06 93 TYR A N 1
ATOM 754 C CA . TYR A 1 93 ? 5.322 1.428 0.885 1.00 94.06 93 TYR A CA 1
ATOM 755 C C . TYR A 1 93 ? 5.414 2.638 1.826 1.00 94.06 93 TYR A C 1
ATOM 757 O O . TYR A 1 93 ? 6.451 2.861 2.449 1.00 94.06 93 TYR A O 1
ATOM 765 N N . SER A 1 94 ? 4.319 3.387 1.993 1.00 93.50 94 SER A N 1
ATOM 766 C CA . SER A 1 94 ? 4.282 4.522 2.929 1.00 93.50 94 SER A CA 1
ATOM 767 C C . SER A 1 94 ? 4.498 4.093 4.385 1.00 93.50 94 SER A C 1
ATOM 769 O O . SER A 1 94 ? 5.238 4.752 5.117 1.00 93.50 94 SER A O 1
ATOM 771 N N . GLN A 1 95 ? 3.964 2.927 4.768 1.00 92.50 95 GLN A N 1
ATOM 772 C CA . GLN A 1 95 ? 4.225 2.301 6.064 1.00 92.50 95 GLN A CA 1
ATOM 773 C C . GLN A 1 95 ? 5.707 1.961 6.250 1.00 92.50 95 GLN A C 1
ATOM 775 O O . GLN A 1 95 ? 6.275 2.272 7.294 1.00 92.50 95 GLN A O 1
ATOM 780 N N . TYR A 1 96 ? 6.356 1.369 5.242 1.00 91.06 96 TYR A N 1
ATOM 781 C CA . TYR A 1 96 ? 7.787 1.054 5.281 1.00 91.06 96 TYR A CA 1
ATOM 782 C C . TYR A 1 96 ? 8.653 2.305 5.489 1.00 91.06 96 TYR A C 1
ATOM 784 O O . TYR A 1 96 ? 9.648 2.260 6.210 1.00 91.06 96 TYR A O 1
ATOM 792 N N . ARG A 1 97 ? 8.254 3.440 4.903 1.00 91.12 97 ARG A N 1
ATOM 793 C CA . ARG A 1 97 ? 8.920 4.737 5.100 1.00 91.12 97 ARG A CA 1
ATOM 794 C C . ARG A 1 97 ? 8.565 5.415 6.425 1.00 91.12 97 ARG A C 1
ATOM 796 O O . ARG A 1 97 ? 9.195 6.410 6.774 1.00 91.12 97 ARG A O 1
ATOM 803 N N . GLY A 1 98 ? 7.570 4.904 7.149 1.00 92.38 98 GLY A N 1
ATOM 804 C CA . GLY A 1 98 ? 7.025 5.543 8.342 1.00 92.38 98 GLY A CA 1
ATOM 805 C C . GLY A 1 98 ? 6.430 6.922 8.050 1.00 92.38 98 GLY A C 1
ATOM 806 O O . GLY A 1 98 ? 6.448 7.788 8.923 1.00 92.38 98 GLY A O 1
ATOM 807 N N . ASP A 1 99 ? 5.946 7.168 6.831 1.00 93.75 99 ASP A N 1
ATOM 808 C CA . ASP A 1 99 ? 5.357 8.449 6.437 1.00 93.75 99 ASP A CA 1
ATOM 809 C C . ASP A 1 99 ? 3.861 8.452 6.762 1.00 93.75 99 ASP A C 1
ATOM 811 O O . ASP A 1 99 ? 3.020 8.078 5.950 1.00 93.75 99 ASP A O 1
ATOM 815 N N . LEU A 1 100 ? 3.538 8.833 7.997 1.00 92.81 100 LEU A N 1
ATOM 816 C CA . LEU A 1 100 ? 2.172 8.810 8.516 1.00 92.81 100 LEU A CA 1
ATOM 817 C C . LEU A 1 100 ? 1.178 9.677 7.707 1.00 92.81 100 LEU A C 1
ATOM 819 O O . LEU A 1 100 ? 0.121 9.148 7.368 1.00 92.81 100 LEU A O 1
ATOM 823 N N . PRO A 1 101 ? 1.472 10.947 7.345 1.00 94.12 101 PRO A N 1
ATOM 824 C CA . PRO A 1 101 ? 0.586 11.715 6.462 1.00 94.12 101 PRO A CA 1
ATOM 825 C C . PRO A 1 101 ? 0.297 11.012 5.132 1.00 94.12 101 PRO A C 1
ATOM 827 O O . PRO A 1 101 ? -0.841 10.992 4.657 1.00 94.12 101 PRO A O 1
ATOM 830 N N . GLU A 1 102 ? 1.320 10.405 4.528 1.00 94.12 102 GLU A N 1
ATOM 831 C CA . GLU A 1 102 ? 1.147 9.645 3.294 1.00 94.12 102 GLU A CA 1
ATOM 832 C C . GLU A 1 102 ? 0.321 8.370 3.529 1.00 94.12 102 GLU A C 1
ATOM 834 O O . GLU A 1 102 ? -0.561 8.063 2.724 1.00 94.12 102 GLU A O 1
ATOM 839 N N . MET A 1 103 ? 0.534 7.663 4.642 1.00 94.75 103 MET A N 1
ATOM 840 C CA . MET A 1 103 ? -0.272 6.499 5.026 1.00 94.75 103 MET A CA 1
ATOM 841 C C . MET A 1 103 ? -1.752 6.855 5.158 1.00 94.75 103 MET A C 1
ATOM 843 O O . MET A 1 103 ? -2.586 6.153 4.595 1.00 94.75 103 MET A O 1
ATOM 847 N N . GLU A 1 104 ? -2.093 7.948 5.843 1.00 93.75 104 GLU A N 1
ATOM 848 C CA . GLU A 1 104 ? -3.481 8.405 6.008 1.00 93.75 104 GLU A CA 1
ATOM 849 C C . GLU A 1 104 ? -4.127 8.733 4.656 1.00 93.75 104 GLU A C 1
ATOM 851 O O . GLU A 1 104 ? -5.256 8.322 4.367 1.00 93.75 104 GLU A O 1
ATOM 856 N N . ARG A 1 105 ? -3.377 9.393 3.767 1.00 95.38 105 ARG A N 1
ATOM 857 C CA . ARG A 1 105 ? -3.833 9.680 2.404 1.00 95.38 105 ARG A CA 1
ATOM 858 C C . ARG A 1 105 ? -4.065 8.402 1.593 1.00 95.38 105 ARG A C 1
ATOM 860 O O . ARG A 1 105 ? -5.073 8.292 0.892 1.00 95.38 105 ARG A O 1
ATOM 867 N N . ARG A 1 106 ? -3.148 7.431 1.656 1.00 94.81 106 ARG A N 1
ATOM 868 C CA . ARG A 1 106 ? -3.282 6.146 0.946 1.00 94.81 106 ARG A CA 1
ATOM 869 C C . ARG A 1 106 ? -4.384 5.274 1.550 1.00 94.81 106 ARG A C 1
ATOM 871 O O . ARG A 1 106 ? -5.070 4.587 0.796 1.00 94.81 106 ARG A O 1
ATOM 878 N N . LEU A 1 107 ? -4.612 5.356 2.859 1.00 95.44 107 LEU A N 1
ATOM 879 C CA . LEU A 1 107 ? -5.702 4.672 3.552 1.00 95.44 107 LEU A CA 1
ATOM 880 C C . LEU A 1 107 ? -7.072 5.145 3.053 1.00 95.44 107 LEU A C 1
ATOM 882 O O . LEU A 1 107 ? -7.938 4.312 2.795 1.00 95.44 107 LEU A O 1
ATOM 886 N N . ALA A 1 108 ? -7.259 6.453 2.843 1.00 94.56 108 ALA A N 1
ATOM 887 C CA . ALA A 1 108 ? -8.495 6.992 2.272 1.00 94.56 108 ALA A CA 1
ATOM 888 C C . ALA A 1 108 ? -8.771 6.438 0.859 1.00 94.56 108 ALA A C 1
ATOM 890 O O . ALA A 1 108 ? -9.872 5.968 0.576 1.00 94.56 108 ALA A O 1
ATOM 891 N N . VAL A 1 109 ? -7.749 6.395 -0.004 1.00 92.94 109 VAL A N 1
ATOM 892 C CA . VAL A 1 109 ? -7.861 5.799 -1.351 1.00 92.94 109 VAL A CA 1
ATOM 893 C C . VAL A 1 109 ? -8.179 4.302 -1.274 1.00 92.94 109 VAL A C 1
ATOM 895 O O . VAL A 1 109 ? -9.001 3.789 -2.039 1.00 92.94 109 VAL A O 1
ATOM 898 N N . LEU A 1 110 ? -7.539 3.586 -0.347 1.00 94.94 110 LEU A N 1
ATOM 899 C CA . LEU A 1 110 ? -7.780 2.163 -0.140 1.00 94.94 110 LEU A CA 1
ATOM 900 C C . LEU A 1 110 ? -9.206 1.904 0.360 1.00 94.94 110 LEU A C 1
ATOM 902 O O . LEU A 1 110 ? -9.832 0.962 -0.126 1.00 94.94 110 LEU A O 1
ATOM 906 N N . LYS A 1 111 ? -9.746 2.752 1.249 1.00 94.56 111 LYS A N 1
ATOM 907 C CA . LYS A 1 111 ? -11.141 2.689 1.719 1.00 94.56 111 LYS A CA 1
ATOM 908 C C . LYS A 1 111 ? -12.108 2.715 0.542 1.00 94.56 111 LYS A C 1
ATOM 910 O O . LYS A 1 111 ? -12.911 1.798 0.391 1.00 94.56 111 LYS A O 1
ATOM 915 N N . GLU A 1 112 ? -11.993 3.715 -0.329 1.00 92.81 112 GLU A N 1
ATOM 916 C CA . GLU A 1 112 ? -12.863 3.840 -1.504 1.00 92.81 112 GLU A CA 1
ATOM 917 C C . GLU A 1 112 ? -12.805 2.593 -2.395 1.00 92.81 112 GLU A C 1
ATOM 919 O O . GLU A 1 112 ? -13.837 2.082 -2.833 1.00 92.81 112 GLU A O 1
ATOM 924 N N . CYS A 1 113 ? -11.599 2.075 -2.642 1.00 92.06 113 CYS A N 1
ATOM 925 C CA . CYS A 1 113 ? -11.395 0.874 -3.447 1.00 92.06 113 CYS A CA 1
ATOM 926 C C . CYS A 1 113 ? -12.041 -0.368 -2.804 1.00 92.06 113 CYS A C 1
ATOM 928 O O . CYS A 1 113 ? -12.789 -1.091 -3.466 1.00 92.06 113 CYS A O 1
ATOM 930 N N . CYS A 1 114 ? -11.818 -0.575 -1.503 1.00 93.06 114 CYS A N 1
ATOM 931 C CA . CYS A 1 114 ? -12.380 -1.687 -0.734 1.00 93.06 114 CYS A CA 1
ATOM 932 C C . CYS A 1 114 ? -13.911 -1.666 -0.732 1.00 93.06 114 CYS A C 1
ATOM 934 O O . CYS A 1 114 ? -14.542 -2.703 -0.929 1.00 93.06 114 CYS A O 1
ATOM 936 N N . TYR A 1 115 ? -14.512 -0.486 -0.564 1.00 92.19 115 TYR A N 1
ATOM 937 C CA . TYR A 1 115 ? -15.965 -0.323 -0.554 1.00 92.19 115 TYR A CA 1
ATOM 938 C C . TYR A 1 115 ? -16.585 -0.613 -1.923 1.00 92.19 115 TYR A C 1
ATOM 940 O O . TYR A 1 115 ? -17.588 -1.323 -1.992 1.00 92.19 115 TYR A O 1
ATOM 948 N N . ARG A 1 116 ? -15.966 -0.152 -3.023 1.00 92.50 116 ARG A N 1
ATOM 949 C CA . ARG A 1 116 ? -16.426 -0.500 -4.382 1.00 92.50 116 ARG A CA 1
ATOM 950 C C . ARG A 1 116 ? -16.397 -2.007 -4.634 1.00 92.50 116 ARG A C 1
ATOM 952 O O . ARG A 1 116 ? -17.279 -2.531 -5.306 1.00 92.50 116 ARG A O 1
ATOM 959 N N . GLN A 1 117 ? -15.390 -2.694 -4.101 1.00 90.31 117 GLN A N 1
ATOM 960 C CA . GLN A 1 117 ? -15.171 -4.123 -4.336 1.00 90.31 117 GLN A CA 1
ATOM 961 C C . GLN A 1 117 ? -15.784 -5.040 -3.274 1.00 90.31 117 GLN A C 1
ATOM 963 O O . GLN A 1 117 ? -15.723 -6.257 -3.429 1.00 90.31 117 GLN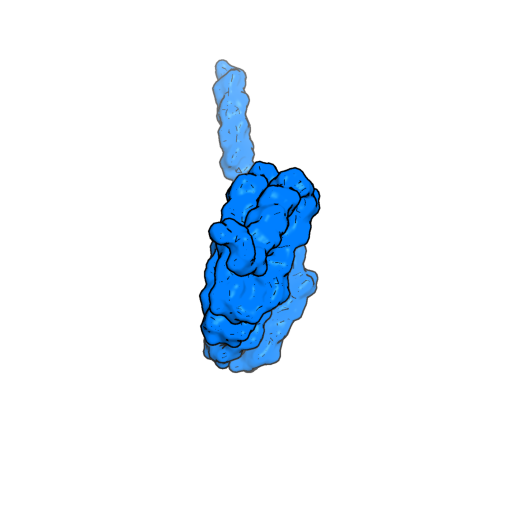 A O 1
ATOM 968 N N . LYS A 1 118 ? -16.371 -4.475 -2.210 1.00 91.31 118 LYS A N 1
ATOM 969 C CA . LYS A 1 118 ? -16.914 -5.204 -1.052 1.00 91.31 118 LYS A CA 1
ATOM 970 C C . LYS A 1 118 ? -15.906 -6.170 -0.413 1.00 91.31 118 LYS A C 1
ATOM 972 O O . LYS A 1 118 ? -16.265 -7.257 0.028 1.00 91.31 118 LYS A O 1
ATOM 977 N N . SER A 1 119 ? -14.636 -5.770 -0.378 1.00 90.31 119 SER A N 1
ATOM 978 C CA . SER A 1 119 ? -13.544 -6.542 0.218 1.00 90.31 119 SER A CA 1
ATOM 979 C C . SER A 1 119 ? -12.768 -5.655 1.179 1.00 90.31 119 SER A C 1
ATOM 981 O O . SER A 1 119 ? -12.030 -4.771 0.749 1.00 90.31 119 SER A O 1
ATOM 983 N N . TYR A 1 120 ? -12.942 -5.887 2.479 1.00 90.06 120 TYR A N 1
ATOM 984 C CA . TYR A 1 120 ? -12.529 -4.946 3.527 1.00 90.06 120 TYR A CA 1
ATOM 985 C C . TYR A 1 120 ? -11.239 -5.329 4.256 1.00 90.06 120 TYR A C 1
ATOM 987 O O . TYR A 1 120 ? -10.710 -4.524 5.019 1.00 90.06 120 TYR A O 1
ATOM 995 N N . GLU A 1 121 ? -10.709 -6.532 4.021 1.00 87.94 121 GLU A N 1
ATOM 996 C CA . GLU A 1 121 ? -9.556 -7.050 4.764 1.00 87.94 121 GLU A CA 1
ATOM 997 C C . GLU A 1 121 ? -8.332 -6.133 4.673 1.00 87.94 121 GLU A C 1
ATOM 999 O O . GLU A 1 121 ? -7.754 -5.771 5.699 1.00 87.94 121 GLU A O 1
ATOM 1004 N N . TYR A 1 122 ? -7.985 -5.687 3.464 1.00 90.62 122 TYR A N 1
ATOM 1005 C CA . TYR A 1 122 ? -6.859 -4.778 3.264 1.00 90.62 122 TYR A CA 1
ATOM 1006 C C . TYR A 1 122 ? -7.079 -3.404 3.902 1.00 90.62 122 TYR A C 1
ATOM 1008 O O . TYR A 1 122 ? -6.126 -2.819 4.406 1.00 90.62 122 TYR A O 1
ATOM 1016 N N . TYR A 1 123 ? -8.312 -2.889 3.911 1.00 93.25 123 TYR A N 1
ATOM 1017 C CA . TYR A 1 123 ? -8.614 -1.598 4.531 1.00 93.25 123 TYR A CA 1
ATOM 1018 C C . TYR A 1 123 ? -8.418 -1.641 6.043 1.00 93.25 123 TYR A C 1
ATOM 1020 O O . TYR A 1 123 ? -7.705 -0.802 6.587 1.00 93.25 123 TYR A O 1
ATOM 1028 N N . PHE A 1 124 ? -9.005 -2.632 6.716 1.00 91.00 124 PHE A N 1
ATOM 1029 C CA . PHE A 1 124 ? -8.892 -2.732 8.168 1.00 91.00 124 PHE A CA 1
ATOM 1030 C C . PHE A 1 124 ? -7.458 -3.051 8.611 1.00 91.00 124 PHE A C 1
ATOM 1032 O O . PHE A 1 124 ? -6.994 -2.463 9.582 1.00 91.00 124 PHE A O 1
ATOM 1039 N N . SER A 1 125 ? -6.718 -3.879 7.864 1.00 89.00 125 SER A N 1
ATOM 1040 C CA . SER A 1 125 ? -5.293 -4.123 8.143 1.00 89.00 125 SER A CA 1
ATOM 1041 C C . SER A 1 125 ? -4.419 -2.877 7.923 1.00 89.00 125 SER A C 1
ATOM 1043 O O . SER A 1 125 ? -3.483 -2.629 8.679 1.00 89.00 125 SER A O 1
ATOM 1045 N N . ALA A 1 126 ? -4.727 -2.051 6.921 1.00 92.81 126 ALA A N 1
ATOM 1046 C CA . ALA A 1 126 ? -4.021 -0.791 6.709 1.00 92.81 126 ALA A CA 1
ATOM 1047 C C . ALA A 1 126 ? -4.352 0.252 7.790 1.00 92.81 126 ALA A C 1
ATOM 1049 O O . ALA A 1 126 ? -3.462 0.956 8.267 1.00 92.81 126 ALA A O 1
ATOM 1050 N N . TRP A 1 127 ? -5.618 0.348 8.208 1.00 92.88 127 TRP A N 1
ATOM 1051 C CA . TRP A 1 127 ? -6.019 1.264 9.279 1.00 92.88 127 TRP A CA 1
ATOM 1052 C C . TRP A 1 127 ? -5.319 0.900 10.588 1.00 92.88 127 TRP A C 1
ATOM 1054 O O . TRP A 1 127 ? -4.743 1.767 11.240 1.00 92.88 127 TRP A O 1
ATOM 1064 N N . GLU A 1 128 ? -5.272 -0.391 10.903 1.00 89.25 128 GLU A N 1
ATOM 1065 C CA . GLU A 1 128 ? -4.514 -0.943 12.021 1.00 89.25 128 GLU A CA 1
ATOM 1066 C C . GLU A 1 128 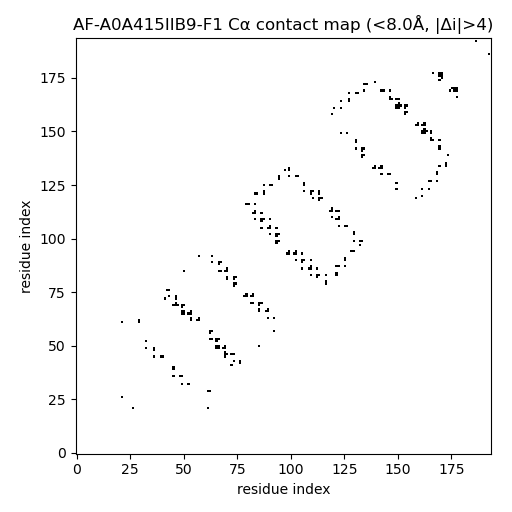? -3.044 -0.479 12.010 1.00 89.25 128 GLU A C 1
ATOM 1068 O O . GLU A 1 128 ? -2.570 0.117 12.977 1.00 89.25 128 GLU A O 1
ATOM 1073 N N . ALA A 1 129 ? -2.345 -0.643 10.885 1.00 90.12 129 ALA A N 1
ATOM 1074 C CA . ALA A 1 129 ? -0.952 -0.217 10.758 1.00 90.12 129 ALA A CA 1
ATOM 1075 C C . ALA A 1 129 ? -0.754 1.302 10.944 1.00 90.12 129 ALA A C 1
ATOM 1077 O O . ALA A 1 129 ? 0.279 1.742 11.457 1.00 90.12 129 ALA A O 1
ATOM 1078 N N . ALA A 1 130 ? -1.725 2.121 10.527 1.00 92.12 130 ALA A N 1
ATOM 1079 C CA . ALA A 1 130 ? -1.692 3.561 10.768 1.00 92.12 130 ALA A CA 1
ATOM 1080 C C . ALA A 1 130 ? -1.879 3.893 12.258 1.00 92.12 130 ALA A C 1
ATOM 1082 O O . ALA A 1 130 ? -1.169 4.756 12.779 1.00 92.12 130 ALA A O 1
ATOM 1083 N N . LEU A 1 131 ? -2.774 3.184 12.956 1.00 90.38 131 LEU A N 1
ATOM 1084 C CA . LEU A 1 131 ? -2.967 3.327 14.402 1.00 90.38 131 LEU A CA 1
ATOM 1085 C C . LEU A 1 131 ? -1.695 2.980 15.178 1.00 90.38 131 LEU A C 1
ATOM 1087 O O . LEU A 1 131 ? -1.315 3.728 16.076 1.00 90.38 131 LEU A O 1
ATOM 1091 N N . ASP A 1 132 ? -0.997 1.909 14.801 1.00 86.62 132 ASP A N 1
ATOM 1092 C CA . ASP A 1 132 ? 0.259 1.512 15.450 1.00 86.62 132 ASP A CA 1
ATOM 1093 C C . ASP A 1 132 ? 1.325 2.598 15.337 1.00 86.62 132 ASP A C 1
ATOM 1095 O O . ASP A 1 132 ? 1.995 2.946 16.316 1.00 86.62 132 ASP A O 1
ATOM 1099 N N . LEU A 1 133 ? 1.456 3.193 14.147 1.00 89.75 133 LEU A N 1
ATOM 1100 C CA . LEU A 1 133 ? 2.399 4.282 13.940 1.00 89.75 133 LEU A CA 1
ATOM 1101 C C . LEU A 1 133 ? 2.001 5.528 14.745 1.00 89.75 133 LEU A C 1
ATOM 1103 O O . LEU A 1 133 ? 2.875 6.149 15.353 1.00 89.75 133 LEU A O 1
ATOM 1107 N N . GLN A 1 134 ? 0.707 5.863 14.809 1.00 89.88 134 GLN A N 1
ATOM 1108 C CA . GLN A 1 134 ? 0.196 6.954 15.649 1.00 89.88 134 GLN A CA 1
ATOM 1109 C C . GLN A 1 134 ? 0.536 6.723 17.128 1.00 89.88 134 GLN A C 1
ATOM 1111 O O . GLN A 1 134 ? 1.103 7.605 17.780 1.00 89.88 134 GLN A O 1
ATOM 1116 N N . CYS A 1 135 ? 0.285 5.515 17.636 1.00 86.38 135 CYS A N 1
ATOM 1117 C CA . CYS A 1 135 ? 0.615 5.132 19.003 1.00 86.38 135 CYS A CA 1
ATOM 1118 C C . CYS A 1 135 ? 2.115 5.239 19.288 1.00 86.38 135 CYS A C 1
ATOM 1120 O O . CYS A 1 135 ? 2.515 5.839 20.285 1.00 86.38 135 CYS A O 1
ATOM 1122 N N . SER A 1 136 ? 2.959 4.726 18.387 1.00 86.25 136 SER A N 1
ATOM 1123 C CA . SER A 1 136 ? 4.420 4.777 18.538 1.00 86.25 136 SER A CA 1
ATOM 1124 C C . SER A 1 136 ? 4.982 6.205 18.569 1.00 86.25 136 SER A C 1
ATOM 1126 O O . SER A 1 136 ? 6.038 6.442 19.152 1.00 86.25 136 SER A O 1
ATOM 1128 N N . ARG A 1 137 ? 4.265 7.168 17.973 1.00 88.94 137 ARG A N 1
ATOM 1129 C CA . ARG A 1 137 ? 4.607 8.598 17.984 1.00 88.94 137 ARG A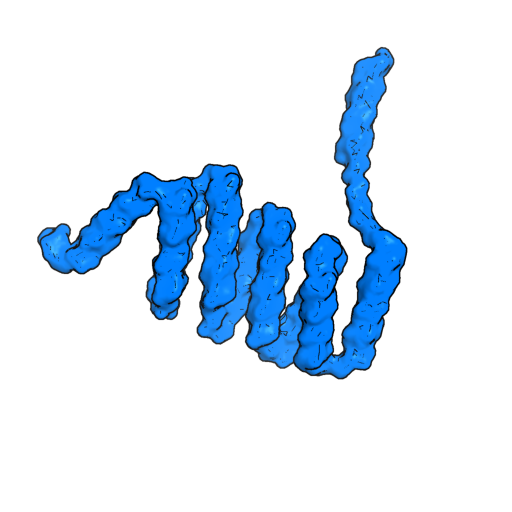 CA 1
ATOM 1130 C C . ARG A 1 137 ? 4.048 9.346 19.194 1.00 88.94 137 ARG A C 1
ATOM 1132 O O . ARG A 1 137 ? 4.300 10.540 19.323 1.00 88.94 137 ARG A O 1
ATOM 1139 N N . GLY A 1 138 ? 3.312 8.663 20.071 1.00 86.38 138 GLY A N 1
ATOM 1140 C CA . GLY A 1 138 ? 2.702 9.249 21.262 1.00 86.38 138 GLY A CA 1
ATOM 1141 C C . GLY A 1 138 ? 1.337 9.898 21.025 1.00 86.38 138 GLY A C 1
ATOM 1142 O O . GLY A 1 138 ? 0.809 10.518 21.941 1.00 86.38 138 GLY A O 1
ATOM 1143 N N . ASN A 1 139 ? 0.730 9.738 19.844 1.00 88.88 139 ASN A N 1
ATOM 1144 C CA . ASN A 1 139 ? -0.594 10.287 19.526 1.00 88.88 139 ASN A CA 1
ATOM 1145 C C . ASN A 1 139 ? -1.720 9.355 20.020 1.00 88.88 139 ASN A C 1
ATOM 1147 O O . ASN A 1 139 ? -2.585 8.929 19.250 1.00 88.88 139 ASN A O 1
ATOM 1151 N N . ILE A 1 140 ? -1.684 8.999 21.306 1.00 83.62 140 ILE A N 1
ATOM 1152 C CA . ILE A 1 140 ? -2.506 7.931 21.893 1.00 83.62 140 ILE A CA 1
ATOM 1153 C C . ILE A 1 140 ? -3.998 8.278 21.864 1.00 83.62 140 ILE A C 1
ATOM 1155 O O . ILE A 1 140 ? -4.822 7.458 21.465 1.00 83.62 140 ILE A O 1
ATOM 1159 N N . GLU A 1 141 ? -4.368 9.499 22.240 1.00 83.44 141 GLU A N 1
ATOM 1160 C CA . GLU A 1 141 ? -5.763 9.948 22.292 1.00 83.44 141 GLU A CA 1
ATOM 1161 C C . GLU A 1 141 ? -6.401 9.950 20.901 1.00 83.44 141 GLU A C 1
ATOM 1163 O O . GLU A 1 141 ? -7.550 9.531 20.731 1.00 83.44 141 GLU A O 1
ATOM 1168 N N . TYR A 1 142 ? -5.636 10.374 19.892 1.00 88.00 142 TYR A N 1
ATOM 1169 C CA . TYR A 1 142 ? -6.067 10.330 18.499 1.00 88.00 142 TYR A CA 1
ATOM 1170 C C . TYR A 1 142 ? -6.247 8.885 18.020 1.00 88.00 142 TYR A C 1
ATOM 1172 O O . TYR A 1 142 ? -7.273 8.565 17.419 1.00 88.00 142 TYR A O 1
ATOM 1180 N N . ALA A 1 143 ? -5.306 7.993 18.345 1.00 86.44 143 ALA A N 1
ATOM 1181 C CA . ALA A 1 143 ? -5.410 6.577 18.004 1.00 86.44 143 ALA A CA 1
ATOM 1182 C C . ALA A 1 143 ? -6.639 5.910 18.651 1.00 86.44 143 ALA A C 1
ATOM 1184 O O . ALA A 1 143 ? -7.347 5.154 17.987 1.00 86.44 143 ALA A O 1
ATOM 1185 N N . ILE A 1 144 ? -6.966 6.249 19.906 1.00 83.81 144 ILE A N 1
ATOM 1186 C CA . ILE A 1 144 ? -8.185 5.771 20.580 1.00 83.81 144 ILE A CA 1
ATOM 1187 C C . ILE A 1 144 ? -9.445 6.235 19.843 1.00 83.81 144 ILE A C 1
ATOM 1189 O O . ILE A 1 144 ? -10.365 5.440 19.633 1.00 83.81 144 ILE A O 1
ATOM 1193 N N . LEU A 1 145 ? -9.505 7.506 19.438 1.00 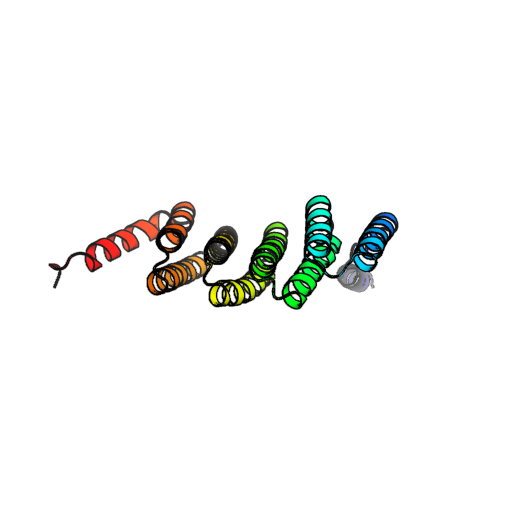89.12 145 LEU A N 1
ATOM 1194 C CA . LEU A 1 145 ? -10.639 8.029 18.675 1.00 89.12 145 LEU A CA 1
ATOM 1195 C C . LEU A 1 145 ? -10.793 7.300 17.332 1.00 89.12 145 LEU A C 1
ATOM 1197 O O . LEU A 1 145 ? -11.898 6.884 16.982 1.00 89.12 145 LEU A O 1
ATOM 1201 N N . GLN A 1 146 ? -9.692 7.114 16.606 1.00 89.00 146 GLN A N 1
ATOM 1202 C CA . GLN A 1 146 ? -9.679 6.432 15.313 1.00 89.00 146 GLN A CA 1
ATOM 1203 C C . GLN A 1 146 ? -10.057 4.946 15.426 1.00 89.00 146 GLN A C 1
ATOM 1205 O O . GLN A 1 146 ? -10.804 4.444 14.594 1.00 89.00 146 GLN A O 1
ATOM 1210 N N . ALA A 1 147 ? -9.645 4.243 16.479 1.00 86.19 147 ALA A N 1
ATOM 1211 C CA . ALA A 1 147 ? -10.046 2.853 16.698 1.00 86.19 147 ALA A CA 1
ATOM 1212 C C . ALA A 1 147 ? -11.538 2.688 17.010 1.00 86.19 147 ALA A C 1
ATOM 1214 O O . ALA A 1 147 ? -12.161 1.724 16.563 1.00 86.19 147 ALA A O 1
ATOM 1215 N N . LYS A 1 148 ? -12.137 3.636 17.747 1.00 86.50 148 LYS A N 1
ATOM 1216 C CA . LYS A 1 148 ? -13.593 3.655 17.962 1.00 86.50 148 LYS A CA 1
ATOM 1217 C C . LYS A 1 148 ? -14.340 3.826 16.640 1.00 86.50 148 LYS A C 1
ATOM 1219 O O . LYS A 1 148 ? -15.330 3.137 16.416 1.00 86.50 148 LYS A O 1
ATOM 1224 N N . GLN A 1 149 ? -13.843 4.700 15.762 1.00 90.75 149 GLN A N 1
ATOM 1225 C CA . GLN A 1 149 ? -14.384 4.862 14.409 1.00 90.75 149 GLN A CA 1
ATOM 1226 C C . GLN A 1 149 ? -14.223 3.579 13.589 1.00 90.75 149 GLN A C 1
ATOM 1228 O O . GLN A 1 149 ? -15.189 3.111 13.000 1.00 90.75 149 GLN A O 1
ATOM 1233 N N . MET A 1 150 ? -13.042 2.959 13.627 1.00 89.31 150 MET A N 1
ATOM 1234 C CA . MET A 1 150 ? -12.771 1.698 12.937 1.00 89.31 150 MET A CA 1
ATOM 1235 C C . MET A 1 150 ? -13.718 0.575 13.366 1.00 89.31 150 MET A C 1
ATOM 1237 O O . MET A 1 150 ? -14.215 -0.154 12.511 1.00 89.31 150 MET A O 1
ATOM 1241 N N . LYS A 1 151 ? -14.022 0.460 14.666 1.00 86.50 151 LYS A N 1
ATOM 1242 C CA . LYS A 1 151 ? -15.038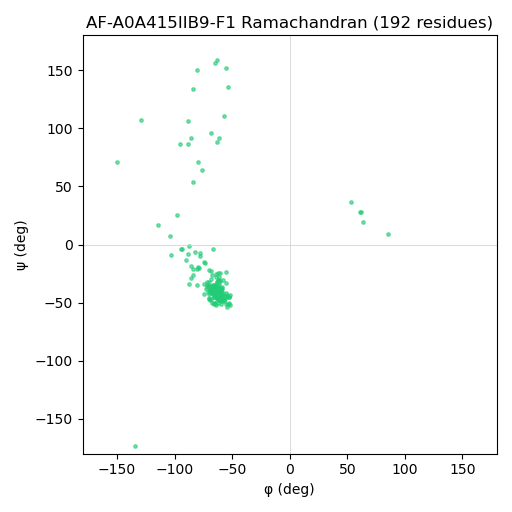 -0.484 15.149 1.00 86.50 151 LYS A CA 1
ATOM 1243 C C . LYS A 1 151 ? -16.420 -0.157 14.585 1.00 86.50 151 LYS A C 1
ATOM 1245 O O . LYS A 1 151 ? -17.066 -1.064 14.077 1.00 86.50 151 LYS A O 1
ATOM 1250 N N . GLY A 1 152 ? -16.860 1.099 14.681 1.00 88.88 152 GLY A N 1
ATOM 1251 C CA . GLY A 1 152 ? -18.178 1.511 14.184 1.00 88.88 152 GLY A CA 1
ATOM 1252 C C . GLY A 1 152 ? -18.360 1.184 12.700 1.00 88.88 152 GLY A C 1
ATOM 1253 O O . GLY A 1 152 ? -19.344 0.549 12.330 1.00 88.88 152 GLY A O 1
ATOM 1254 N N . ASP A 1 153 ? -17.360 1.508 11.875 1.00 89.94 153 ASP A N 1
ATOM 1255 C CA . ASP A 1 153 ? -17.339 1.156 10.451 1.00 89.94 153 ASP A CA 1
ATOM 1256 C C . ASP A 1 153 ? -17.382 -0.373 10.243 1.00 89.94 153 ASP A C 1
ATOM 1258 O O . ASP A 1 153 ? -18.064 -0.864 9.345 1.00 89.94 153 ASP A O 1
ATOM 1262 N N . ALA A 1 154 ? -16.662 -1.156 11.055 1.00 88.56 154 ALA A N 1
ATOM 1263 C CA . ALA A 1 154 ? -16.671 -2.618 10.955 1.00 88.56 154 ALA A CA 1
ATOM 1264 C C . ALA A 1 154 ? -18.022 -3.235 11.353 1.00 88.56 154 ALA A C 1
ATOM 1266 O O . ALA A 1 154 ? -18.456 -4.198 10.720 1.00 88.56 154 ALA A O 1
ATOM 1267 N N . GLU A 1 155 ? -18.688 -2.687 12.371 1.00 88.19 155 GLU A N 1
ATOM 1268 C CA . GLU A 1 155 ? -20.025 -3.103 12.808 1.00 88.19 155 GLU A CA 1
ATOM 1269 C C . GLU A 1 155 ? -21.082 -2.801 11.745 1.00 88.19 155 GLU A C 1
ATOM 1271 O O . GLU A 1 155 ? -21.878 -3.681 11.419 1.00 88.19 155 GLU A O 1
ATOM 1276 N N . GLU A 1 156 ? -21.054 -1.603 11.151 1.00 89.62 156 GLU A N 1
ATOM 1277 C CA . GLU A 1 156 ? -21.961 -1.223 10.060 1.00 89.62 156 GLU A CA 1
ATOM 1278 C C . GLU A 1 156 ? -21.820 -2.160 8.850 1.00 89.62 156 GLU A C 1
ATOM 1280 O O . GLU A 1 156 ? -22.808 -2.548 8.225 1.00 89.62 156 GLU A O 1
ATOM 1285 N N . LEU A 1 157 ? -20.588 -2.574 8.549 1.00 88.69 157 LEU A N 1
ATOM 1286 C CA . LEU A 1 157 ? -20.283 -3.488 7.449 1.00 88.69 157 LEU A CA 1
ATOM 1287 C C . LEU A 1 157 ? -20.482 -4.974 7.794 1.00 88.69 157 LEU A C 1
ATOM 1289 O O . LEU A 1 157 ? -20.336 -5.818 6.909 1.00 88.69 157 LEU A O 1
ATOM 1293 N N . GLY A 1 158 ? -20.770 -5.317 9.055 1.00 85.56 158 GLY A N 1
ATOM 1294 C CA . GLY A 1 158 ? -20.841 -6.706 9.522 1.00 85.56 158 GLY A CA 1
ATOM 1295 C C . GLY A 1 158 ? -19.516 -7.474 9.385 1.00 85.56 158 GLY A C 1
ATOM 1296 O O . GLY A 1 158 ? -19.519 -8.690 9.200 1.00 85.56 158 GLY A O 1
ATOM 1297 N N . TYR A 1 159 ? -18.373 -6.782 9.428 1.00 83.50 159 TYR A N 1
ATOM 1298 C CA . TYR A 1 159 ? -17.049 -7.374 9.226 1.00 83.50 159 TYR A CA 1
ATOM 1299 C C . TYR A 1 159 ? -16.386 -7.741 10.562 1.00 83.50 159 TYR A C 1
ATOM 1301 O O . TYR A 1 159 ? -15.596 -6.978 11.118 1.00 83.50 159 TYR A O 1
ATOM 1309 N N . GLU A 1 160 ? -16.676 -8.947 11.061 1.00 76.25 160 GLU A N 1
ATOM 1310 C CA . GLU A 1 160 ? -16.285 -9.414 12.405 1.00 76.25 160 GLU A CA 1
ATOM 1311 C C . GLU A 1 160 ? -14.794 -9.253 12.732 1.00 76.25 160 GLU A C 1
ATOM 1313 O O . GLU A 1 160 ? -14.440 -8.781 13.813 1.00 76.25 160 GLU A O 1
ATOM 1318 N N . LYS A 1 161 ? -13.898 -9.586 11.792 1.00 72.88 161 LYS A N 1
ATOM 1319 C CA . LYS A 1 161 ? -12.444 -9.481 12.010 1.00 72.88 161 LYS A CA 1
ATOM 1320 C C . LYS A 1 161 ? -12.027 -8.038 12.321 1.00 72.88 161 LYS A C 1
ATOM 1322 O O . LYS A 1 161 ? -11.236 -7.822 13.233 1.00 72.88 161 LYS A O 1
ATOM 1327 N N . GLY A 1 162 ? -12.608 -7.054 11.631 1.00 68.44 162 GLY A N 1
ATOM 1328 C CA . GLY A 1 162 ? -12.328 -5.631 11.854 1.00 68.44 162 GLY A CA 1
ATOM 1329 C C . GLY A 1 162 ? -12.938 -5.062 13.135 1.00 68.44 162 GLY A C 1
ATOM 1330 O O . GLY A 1 162 ? -12.489 -4.016 13.588 1.00 68.44 162 GLY A O 1
ATOM 1331 N N . ILE A 1 163 ? -13.903 -5.750 13.755 1.00 67.81 163 ILE A N 1
ATOM 1332 C CA . ILE A 1 163 ? -14.470 -5.355 15.055 1.00 67.81 163 ILE A CA 1
ATOM 1333 C C . ILE A 1 163 ? -13.453 -5.614 16.176 1.00 67.81 163 ILE A C 1
ATOM 1335 O O . ILE A 1 163 ? -13.357 -4.827 17.115 1.00 67.81 163 ILE A O 1
ATOM 1339 N N . CYS A 1 164 ? -12.670 -6.695 16.090 1.00 60.91 164 CYS A N 1
ATOM 1340 C CA . CYS A 1 164 ? -11.727 -7.087 17.143 1.00 60.91 164 CYS A CA 1
ATOM 1341 C C . CYS A 1 164 ? -10.341 -6.434 17.012 1.00 60.91 164 CYS A C 1
ATOM 1343 O O . CYS A 1 164 ? -9.716 -6.125 18.029 1.00 60.91 164 CYS A O 1
ATOM 1345 N N . THR A 1 165 ? -9.870 -6.200 15.785 1.00 66.56 165 THR A N 1
ATOM 1346 C CA . THR A 1 165 ? -8.529 -5.665 15.484 1.00 66.56 165 THR A CA 1
ATOM 1347 C C . THR A 1 165 ? -8.153 -4.356 16.208 1.00 66.56 165 THR A C 1
ATOM 1349 O O . THR A 1 165 ? -7.061 -4.301 16.775 1.00 66.56 165 THR A O 1
ATOM 1352 N N . PRO A 1 166 ? -9.016 -3.319 16.290 1.00 62.12 166 PRO A N 1
ATOM 1353 C CA . PRO A 1 166 ? -8.641 -2.029 16.880 1.00 62.12 166 PRO A CA 1
ATOM 1354 C C . PRO A 1 166 ? -8.247 -2.131 18.365 1.00 62.12 166 PRO A C 1
ATOM 1356 O O . PRO A 1 166 ? -7.455 -1.335 18.871 1.00 62.12 166 PRO A O 1
ATOM 1359 N N . TYR A 1 167 ? -8.797 -3.122 19.075 1.00 60.12 167 TYR A N 1
ATOM 1360 C CA . TYR A 1 167 ? -8.648 -3.284 20.524 1.00 60.12 167 TYR A CA 1
ATOM 1361 C C . TYR A 1 167 ? -7.389 -4.033 20.923 1.00 60.12 167 TYR A C 1
ATOM 1363 O O . TYR A 1 167 ? -6.851 -3.776 22.001 1.00 60.12 167 TYR A O 1
ATOM 1371 N N . TYR A 1 168 ? -6.907 -4.928 20.059 1.00 62.81 168 TYR A N 1
ATOM 1372 C CA . TYR A 1 168 ? -5.639 -5.607 20.285 1.00 62.81 168 TYR A CA 1
ATOM 1373 C C . TYR A 1 168 ? -4.501 -4.580 20.348 1.00 62.81 168 TYR A C 1
ATOM 1375 O O . TYR A 1 168 ? -3.751 -4.551 21.323 1.00 62.81 168 TYR A O 1
ATOM 1383 N N . ASN A 1 169 ? -4.463 -3.6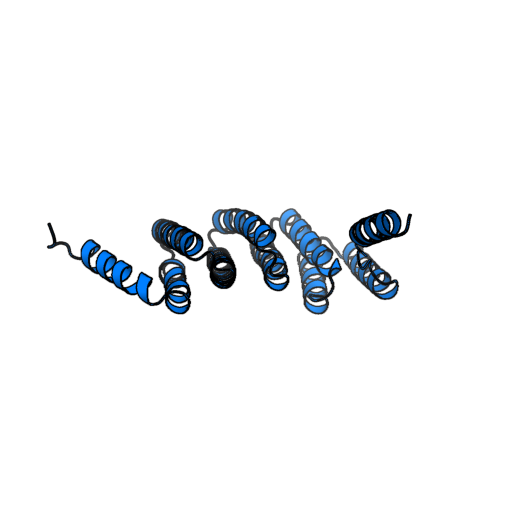42 19.401 1.00 57.75 169 ASN A N 1
ATOM 1384 C CA . ASN A 1 169 ? -3.356 -2.694 19.306 1.00 57.75 169 ASN A CA 1
ATOM 1385 C C . ASN A 1 169 ? -3.406 -1.612 20.378 1.00 57.75 169 ASN A C 1
ATOM 1387 O O . ASN A 1 169 ? -2.398 -1.358 21.036 1.00 57.75 169 ASN A O 1
ATOM 1391 N N . ILE A 1 170 ? -4.578 -1.040 20.665 1.00 60.66 170 ILE A N 1
ATOM 1392 C CA . ILE A 1 170 ? -4.693 -0.099 21.791 1.00 60.66 170 ILE A CA 1
ATOM 1393 C C . ILE A 1 170 ? -4.358 -0.783 23.119 1.00 60.66 170 ILE A C 1
ATOM 1395 O O . ILE A 1 170 ? -3.723 -0.162 23.966 1.00 60.66 170 ILE A O 1
ATOM 1399 N N . GLY A 1 171 ? -4.717 -2.057 23.303 1.00 59.09 171 GLY A N 1
ATOM 1400 C CA . GLY A 1 171 ? -4.376 -2.812 24.512 1.00 59.09 171 GLY A CA 1
ATOM 1401 C C . GLY A 1 171 ? -2.883 -3.001 24.731 1.00 59.09 171 GLY A C 1
ATOM 1402 O O . GLY A 1 171 ? -2.441 -2.976 25.879 1.00 59.09 171 GLY A O 1
ATOM 1403 N N . ILE A 1 172 ? -2.106 -3.114 23.652 1.00 60.16 172 ILE A N 1
ATOM 1404 C CA . ILE A 1 172 ? -0.642 -3.192 23.707 1.00 60.16 172 ILE A CA 1
ATOM 1405 C C . ILE A 1 172 ? -0.040 -1.846 24.123 1.00 60.16 172 ILE A C 1
ATOM 1407 O O . ILE A 1 172 ? 0.825 -1.803 24.996 1.00 60.16 172 ILE A O 1
ATOM 1411 N N . TYR A 1 173 ? -0.499 -0.742 23.527 1.00 55.34 173 TYR A N 1
ATOM 1412 C CA . TYR A 1 173 ? 0.074 0.586 23.782 1.00 55.34 173 TYR A CA 1
ATOM 1413 C C . TYR A 1 173 ? -0.491 1.272 25.032 1.00 55.34 173 TYR A C 1
ATOM 1415 O O . TYR A 1 173 ? 0.134 2.178 25.582 1.00 55.34 173 TYR A O 1
ATOM 1423 N N . CYS A 1 174 ? -1.674 0.866 25.489 1.00 53.62 174 CYS A N 1
ATOM 1424 C CA . CYS A 1 174 ? -2.417 1.554 26.533 1.00 53.62 174 CYS A CA 1
ATOM 1425 C C . CYS A 1 174 ? -3.288 0.570 27.352 1.00 53.62 174 CYS A C 1
ATOM 1427 O O . CYS A 1 174 ? -4.519 0.593 27.281 1.00 53.62 174 CYS A O 1
ATOM 1429 N N . PRO A 1 175 ? -2.682 -0.293 28.189 1.00 52.91 175 PRO A N 1
ATOM 1430 C CA . PRO A 1 175 ? -3.408 -1.338 28.924 1.00 52.91 175 PRO A CA 1
ATOM 1431 C C . PRO A 1 175 ? -4.490 -0.792 29.878 1.00 52.91 175 PRO A C 1
ATOM 1433 O O . PRO A 1 175 ? -5.473 -1.476 30.167 1.00 52.91 175 PRO A O 1
ATOM 1436 N N . TYR A 1 176 ? -4.354 0.457 30.337 1.00 46.97 176 TYR A N 1
ATOM 1437 C CA . TYR A 1 176 ? -5.296 1.100 31.262 1.00 46.97 176 TYR A CA 1
ATOM 1438 C C . TYR A 1 176 ? -6.559 1.668 30.595 1.00 46.97 176 TYR A C 1
ATOM 1440 O O . TYR A 1 176 ? -7.564 1.849 31.279 1.00 46.97 176 TYR A O 1
ATOM 1448 N N . SER A 1 177 ? -6.551 1.937 29.284 1.00 48.38 177 SER A N 1
ATOM 1449 C CA . SER A 1 177 ? -7.722 2.469 28.559 1.00 48.38 177 SER A CA 1
ATOM 1450 C C . SER A 1 177 ? -8.626 1.370 27.990 1.00 48.38 177 SER A C 1
ATOM 1452 O O . SER A 1 177 ? -9.783 1.625 27.654 1.00 48.38 177 SER A O 1
ATOM 1454 N N . VAL A 1 178 ? -8.142 0.126 27.968 1.00 49.19 178 VAL A N 1
ATOM 1455 C CA . VAL A 1 178 ? -8.884 -1.051 27.498 1.00 49.19 178 VAL A CA 1
ATOM 1456 C C . VAL A 1 178 ? -9.860 -1.602 28.545 1.00 49.19 178 VAL A C 1
ATOM 1458 O O . VAL A 1 178 ? -10.967 -2.018 28.201 1.00 49.19 178 VAL A O 1
ATOM 1461 N N . PHE A 1 179 ? -9.512 -1.542 29.834 1.00 42.19 179 PHE A N 1
ATOM 1462 C CA . PHE A 1 179 ? -10.375 -2.016 30.928 1.00 42.19 179 PHE A CA 1
ATOM 1463 C C . PHE A 1 179 ? -11.714 -1.256 31.059 1.00 42.19 179 PHE A C 1
ATOM 1465 O O . PHE A 1 179 ? -12.753 -1.913 31.163 1.00 42.19 179 PHE A O 1
ATOM 1472 N N . PRO A 1 180 ? -11.746 0.092 31.029 1.00 50.34 180 PRO A N 1
ATOM 1473 C CA . PRO A 1 180 ? -12.995 0.854 31.068 1.00 50.34 180 PRO A CA 1
ATOM 1474 C C . PRO A 1 180 ? -13.884 0.602 29.844 1.00 50.34 180 PRO A C 1
ATOM 1476 O O . PRO A 1 180 ? -15.100 0.524 29.980 1.00 50.34 180 PRO A O 1
ATOM 1479 N N . PHE A 1 181 ? -13.286 0.410 28.664 1.00 48.72 181 PHE A N 1
ATOM 1480 C CA . PHE A 1 181 ? -14.020 0.189 27.419 1.00 48.72 181 PHE A CA 1
ATOM 1481 C C . PHE A 1 181 ? -14.708 -1.185 27.382 1.00 48.72 181 PHE A C 1
ATOM 1483 O O . PHE A 1 181 ? -15.903 -1.263 27.114 1.00 48.72 181 PHE A O 1
ATOM 1490 N N . PHE A 1 182 ? -14.013 -2.270 27.752 1.00 47.62 182 PHE A N 1
ATOM 1491 C CA . PHE A 1 182 ? -14.656 -3.586 27.901 1.00 47.62 182 PHE A CA 1
ATOM 1492 C C . PHE A 1 182 ? -15.711 -3.611 29.018 1.00 47.62 182 PHE A C 1
ATOM 1494 O O . PHE A 1 182 ? -16.666 -4.386 28.946 1.00 47.62 182 PHE A O 1
ATOM 1501 N N . ALA A 1 183 ? -15.566 -2.772 30.049 1.00 47.75 183 ALA A N 1
ATOM 1502 C CA . ALA A 1 183 ? -16.586 -2.613 31.083 1.00 47.75 183 ALA A CA 1
ATOM 1503 C C . ALA A 1 183 ? -17.841 -1.889 30.560 1.00 47.75 183 ALA A C 1
ATOM 1505 O O . ALA A 1 183 ? -18.951 -2.241 30.956 1.00 47.75 183 ALA A O 1
ATOM 1506 N N . GLU A 1 184 ? -17.684 -0.920 29.658 1.00 51.12 184 GLU A N 1
ATOM 1507 C CA . GLU A 1 184 ? -18.779 -0.203 28.992 1.00 51.12 184 GLU A CA 1
ATOM 1508 C C . GLU A 1 184 ? -19.486 -1.089 27.946 1.00 51.12 184 GLU A C 1
ATOM 1510 O O . GLU A 1 184 ? -20.711 -1.133 27.890 1.00 51.12 184 GLU A O 1
ATOM 1515 N N . GLU A 1 185 ? -18.722 -1.906 27.219 1.00 47.94 185 GLU A N 1
ATOM 1516 C CA . GLU A 1 185 ? -19.185 -2.930 26.272 1.00 47.94 185 GLU A CA 1
ATOM 1517 C C . GLU A 1 185 ? -19.995 -4.057 26.940 1.00 47.94 185 GLU A C 1
ATOM 1519 O O . GLU A 1 185 ? -20.995 -4.532 26.400 1.00 47.94 185 GLU A O 1
ATOM 1524 N N . ARG A 1 186 ? -19.574 -4.498 28.134 1.00 44.75 186 ARG A N 1
ATOM 1525 C CA . ARG A 1 186 ? -20.330 -5.473 28.936 1.00 44.75 186 ARG A CA 1
ATOM 1526 C C . ARG A 1 186 ? -21.648 -4.865 29.425 1.00 44.75 186 ARG A C 1
ATOM 1528 O O . ARG A 1 186 ? -22.654 -5.557 29.470 1.00 44.75 186 ARG A O 1
ATOM 1535 N N . ARG A 1 187 ? -21.647 -3.563 29.725 1.00 47.00 187 ARG A N 1
ATOM 1536 C CA . ARG A 1 187 ? -22.823 -2.814 30.183 1.00 47.00 187 ARG A CA 1
ATOM 1537 C C . ARG A 1 187 ? -23.823 -2.534 29.052 1.00 47.00 187 ARG A C 1
ATOM 1539 O O . ARG A 1 187 ? -25.019 -2.549 29.301 1.00 47.00 187 ARG A O 1
ATOM 1546 N N . SER A 1 188 ? -23.368 -2.319 27.814 1.00 47.34 188 SER A N 1
ATOM 1547 C CA . SER A 1 188 ? -24.250 -2.096 26.653 1.00 47.34 188 SER A CA 1
ATOM 1548 C C . SER A 1 188 ? -24.869 -3.379 26.084 1.00 47.34 188 SER A C 1
ATOM 1550 O O . SER A 1 188 ? -25.898 -3.310 25.412 1.00 47.34 188 SER A O 1
ATOM 1552 N N . ARG A 1 189 ? -24.271 -4.545 26.366 1.00 47.69 189 ARG A N 1
ATOM 1553 C CA . ARG A 1 189 ? -24.788 -5.870 25.984 1.00 47.69 189 ARG A CA 1
ATOM 1554 C C . ARG A 1 189 ? -25.652 -6.552 27.048 1.00 47.69 189 ARG A C 1
ATOM 1556 O O . ARG A 1 189 ? -26.202 -7.609 26.754 1.00 47.69 189 ARG A O 1
ATOM 1563 N N . ASP A 1 190 ? -25.803 -5.963 28.235 1.00 39.44 190 ASP A N 1
ATOM 1564 C CA . ASP A 1 190 ? -26.718 -6.452 29.270 1.00 39.44 190 ASP A CA 1
ATOM 1565 C C . ASP A 1 190 ? -28.121 -5.836 29.075 1.00 39.44 190 ASP A C 1
ATOM 1567 O O . ASP A 1 190 ? -28.331 -4.663 29.400 1.00 39.44 190 ASP A O 1
ATOM 1571 N N . PRO A 1 191 ? -29.132 -6.591 28.598 1.00 47.62 191 PRO A N 1
ATOM 1572 C CA . PRO A 1 191 ? -30.497 -6.076 28.445 1.00 47.62 191 PRO A CA 1
ATOM 1573 C C . PRO A 1 191 ? -31.192 -5.754 29.784 1.00 47.62 191 PRO A C 1
ATOM 1575 O O . PRO A 1 191 ? -32.307 -5.238 29.779 1.00 47.62 191 PRO A O 1
ATOM 1578 N N . CYS A 1 192 ? -30.547 -6.030 30.924 1.00 42.81 192 CYS A N 1
ATOM 1579 C CA . CYS A 1 192 ? -31.077 -5.812 32.271 1.00 42.81 192 CYS A CA 1
ATOM 1580 C C . CYS A 1 192 ? -30.506 -4.584 33.010 1.00 42.81 192 CYS A C 1
ATOM 1582 O O . CYS A 1 192 ? -30.810 -4.425 34.188 1.00 42.81 192 CYS A O 1
ATOM 1584 N N . SER A 1 193 ? -29.698 -3.715 32.383 1.00 45.00 193 SER A N 1
ATOM 1585 C CA . SER A 1 193 ? -29.098 -2.556 33.081 1.00 45.00 193 SER A CA 1
ATOM 1586 C C . SER A 1 193 ? -29.834 -1.211 32.897 1.00 45.00 193 SER A C 1
ATOM 1588 O O . SER A 1 193 ? -29.205 -0.153 33.006 1.00 45.00 193 SER A O 1
ATOM 1590 N N . LYS A 1 194 ? -31.141 -1.221 32.615 1.00 41.56 194 LYS A N 1
ATOM 1591 C CA . LYS A 1 194 ? -32.000 -0.028 32.721 1.00 41.56 194 LYS A CA 1
ATOM 1592 C C . LYS A 1 194 ? -32.930 -0.141 33.915 1.00 41.56 194 LYS A C 1
ATOM 1594 O O . LYS A 1 194 ? -33.518 -1.231 34.076 1.00 41.56 194 LYS A O 1
#

Nearest PDB structures (foldseek):
  4jhr-assembly1_B  TM=6.773E-01  e=1.217E-02  Mus musculus
  4jhr-assembly1_A  TM=6.813E-01  e=1.633E-02  Mus musculus
  3sf4-assembly2_B  TM=6.310E-01  e=7.819E-03  Homo sapiens
  5a7d-assembly4_D  TM=5.330E-01  e=4.129E-03  Drosophila melanogaster
  4wne-assembly1_A  TM=6.738E-01  e=4.153E-02  Homo sapiens

Secondary structure (DSSP, 8-state):
-HHHHHHHHHHHHHH-----PPPHHHHHHHHHHHHHHHHS-SSHHHHHHHHHHHHHTTTSGGGHHHHHHHHHHHHHTT-HHHHHHHHHHHHHHHHHTT-HHHHHHHHHHHHHHHHHHT--HHHHHHHHHHHHHHHHTT-HHHHHHHHHHHHHHHHHTT-HHHHHHHHHHHHHH-HHHHHHHHHHHHHHS-TT--

Mean predicted aligned error: 10.34 Å

Radius of gyration: 22.45 Å; Cα contacts (8 Å, |Δi|>4): 159; chains: 1; bounding box: 65×50×58 Å

Sequence (194 aa):
MRRRLYILLILLGSVLRVSAGLTPEEQTLRDSIFKIYHNMPADTVRVEYLRDMYQQNIRADWSIELVDSALKAARALGNGRLELMLSHEVFRYSQYRGDLPEMERRLAVLKECCYRQKSYEYYFSAWEAALDLQCSRGNIEYAILQAKQMKGDAEELGYEKGICTPYYNIGIYCPYSVFPFFAEERRSRDPCSK

Foldseek 3Di:
DVVVVVVVVVVVVVVPPPPVPDDPVRVVVVVVLVVVLVPDDLDLVSLVSLVVVLVVCLVDPCSLVSLVVSLVSCVVVVPLVSVLVSLLVNLVSCLVVLVLVSNVVSLVVNVVSCVVVVHCPSSLVSLLSSLLSCLVVVVLVVSVVSLVVQLVVCVVSVPVVSNPSSLVRNCVSPVPVSVVVVVVVVLVPDPPND